Protein AF-0000000082809287 (afdb_homodimer)

Nearest PDB structures (foldseek):
  1ilk-assembly1_A  TM=4.152E-01  e=3.958E-03  Homo sapiens
  2ilk-assembly1_A-2  TM=4.060E-01  e=6.826E-03  Homo sapiens
  4x51-assembly1_B  TM=4.008E-01  e=1.260E-02  Mus musculus
  1ilk-assembly1_A  TM=4.152E-01  e=3.958E-03  Homo sapiens
  2ilk-assembly1_A-2  TM=4.056E-01  e=6.826E-03  Homo sapiens

pLDDT: mean 86.5, std 13.07, range [41.41, 97.88]

InterPro domains:
  IPR009079 Four-helical cytokine-like, core [G3DSA:1.20.1250.10] (3-50)
  IPR009079 Four-helical cytokine-like, core [G3DSA:1.20.1250.10] (51-99)
  IPR009079 Four-helical cytokine-like, core [SSF47266] (10-97)
  IPR020443 Interleukin-10/19/20/24/26 [PF00726] (57-97)
  IPR020443 Interleukin-10/19/20/24/26 [PTHR48482] (50-97)

Radius of gyration: 18.82 Å; Cα contacts (8 Å, |Δi|>4): 148; chains: 2; bounding box: 35×73×35 Å

Foldseek 3Di:
DVVVVVVVVVVVVVPDDPCDPVLVVCCVPPPVSVVVVVCCCVPPVVCPLDDHDPDDPDDDPVVVVLVVVLVVVDPVSVVVVVVCVVVVVVVVVVVVVVRD/DVVVVVVVVVVVVVPDDPCDPVLVVCCVPPPVSVVVVVCCCVPPVVCPLDDHDPDDPDDDPVVVVLVVVLVVVDPVSVVVVVVCVVVVVVVVVVVVVVRD

Secondary structure (DSSP, 8-state):
-HHHHHHHHHHHHHH--SS-HHHHHHHHH-HHHHHHHHHHIIIIIIHHHSS------SPPHHHHHHHHHHHHHTHHHHHHHHHTHHHHHHHHHHHHHHH-/-HHHHHHHHHHHHHH--SS-HHHHHHHHH-HHHHHHHHHHIIIIIGGGTSS------SPPHHHHHHHHHHHHHTHHHHHHHHHTHHHHHHHHHHHHHHH-

Solvent-accessible surface area (backbone atoms only — not comparable to full-atom values): 11510 Å² total; per-residue (Å²): 115,70,65,57,55,52,49,48,50,53,49,45,56,70,69,53,70,79,84,40,71,71,51,50,55,41,43,69,73,30,61,63,50,34,51,51,46,54,46,43,46,54,64,61,40,54,54,62,72,46,68,83,54,75,91,61,91,68,75,48,71,71,52,46,53,42,52,50,53,30,59,73,49,41,69,60,23,42,51,48,53,58,66,44,41,77,58,49,53,56,53,53,52,52,46,51,60,70,74,101,114,70,64,58,54,52,49,49,50,54,51,45,57,71,69,54,70,80,83,41,72,72,50,50,55,40,43,71,73,32,60,62,49,34,52,52,46,54,48,44,46,54,65,60,40,53,55,63,72,48,68,81,52,75,91,61,91,68,73,48,72,72,52,46,52,41,52,50,52,30,60,73,49,42,70,61,23,42,53,48,53,58,66,44,41,76,58,49,52,56,53,52,52,53,47,49,59,71,72,100

Sequence (200 aa):
MISTVLRDRKDLIKTTRLLKKSMKMLFMTNCSVRDQLLSFYVKNVFSRLELPCAPSTRLTSAVKKLRRMVFKLGDKGIYKAIHELDILLPWIQAYIQTIVMISTVLRDRKDLIKTTRLLKKSMKMLFMTNCSVRDQLLSFYVKNVFSRLELPCAPSTRLTSAVKKLRRMVFKLGDKGIYKAIHELDILLPWIQAYIQTIV

Organism: NCBI:txid321398

Structure (mmCIF, N/CA/C/O backbone):
data_AF-0000000082809287-model_v1
#
loop_
_entity.id
_entity.type
_entity.pdbx_description
1 polymer 'Interleukin family protein'
#
loop_
_atom_site.group_PDB
_atom_site.id
_atom_site.type_symbol
_atom_site.label_atom_id
_atom_site.label_alt_id
_atom_site.label_comp_id
_atom_site.label_asym_id
_atom_site.label_entity_id
_atom_site.label_seq_id
_atom_site.pdbx_PDB_ins_code
_atom_site.Cartn_x
_atom_site.Cartn_y
_atom_site.Cartn_z
_atom_site.occupancy
_atom_site.B_iso_or_equiv
_atom_site.auth_seq_id
_atom_site.auth_comp_id
_atom_site.auth_asym_id
_atom_site.auth_atom_id
_atom_site.pdbx_PDB_model_num
ATOM 1 N N . MET A 1 1 ? -5.793 -38.281 -15.25 1 41.41 1 MET A N 1
ATOM 2 C CA . MET A 1 1 ? -4.715 -37.375 -15.656 1 41.41 1 MET A CA 1
ATOM 3 C C . MET A 1 1 ? -5.02 -35.938 -15.234 1 41.41 1 MET A C 1
ATOM 5 O O . MET A 1 1 ? -4.105 -35.156 -14.992 1 41.41 1 MET A O 1
ATOM 9 N N . ILE A 1 2 ? -6.344 -35.562 -15.141 1 60.72 2 ILE A N 1
ATOM 10 C CA . ILE A 1 2 ? -6.816 -34.281 -14.711 1 60.72 2 ILE A CA 1
ATOM 11 C C . ILE A 1 2 ? -6.531 -34.094 -13.219 1 60.72 2 ILE A C 1
ATOM 13 O O . ILE A 1 2 ? -6.125 -33 -12.789 1 60.72 2 ILE A O 1
ATOM 17 N N . SER A 1 3 ? -6.574 -35.219 -12.531 1 57.31 3 SER A N 1
ATOM 18 C CA . SER A 1 3 ? -6.445 -35.094 -11.086 1 57.31 3 SER A CA 1
ATOM 19 C C . SER A 1 3 ? -5.008 -34.781 -10.68 1 57.31 3 SER A C 1
ATOM 21 O O . SER A 1 3 ? -4.777 -34.062 -9.703 1 57.31 3 SER A O 1
ATOM 23 N N . THR A 1 4 ? -4.043 -35.312 -11.383 1 55.97 4 THR A N 1
ATOM 24 C CA . THR A 1 4 ? -2.631 -35.156 -11.047 1 55.97 4 THR A CA 1
ATOM 25 C C . THR A 1 4 ? -2.156 -33.75 -11.398 1 55.97 4 THR A C 1
ATOM 27 O O . THR A 1 4 ? -1.355 -33.156 -10.672 1 55.97 4 THR A O 1
ATOM 30 N N . VAL A 1 5 ? -2.697 -33.219 -12.508 1 52.53 5 VAL A N 1
ATOM 31 C CA . VAL A 1 5 ? -2.332 -31.859 -12.914 1 52.53 5 VAL A CA 1
ATOM 32 C C . VAL A 1 5 ? -2.852 -30.844 -11.891 1 52.53 5 VAL A C 1
ATOM 34 O O . VAL A 1 5 ? -2.152 -29.891 -11.539 1 52.53 5 VAL A O 1
ATOM 37 N N . LEU A 1 6 ? -4.027 -31.078 -11.367 1 50.97 6 LEU A N 1
ATOM 38 C CA . LEU A 1 6 ? -4.598 -30.188 -10.367 1 50.97 6 LEU A CA 1
ATOM 39 C C . LEU A 1 6 ? -3.838 -30.281 -9.047 1 50.97 6 LEU A C 1
ATOM 41 O O . LEU A 1 6 ? -3.68 -29.297 -8.336 1 50.97 6 LEU A O 1
ATOM 45 N N . ARG A 1 7 ? -3.516 -31.5 -8.68 1 54.94 7 ARG A N 1
ATOM 46 C CA . ARG A 1 7 ? -2.74 -31.719 -7.461 1 54.94 7 ARG A CA 1
ATOM 47 C C . ARG A 1 7 ? -1.363 -31.062 -7.566 1 54.94 7 ARG A C 1
ATOM 49 O O . ARG A 1 7 ? -0.883 -30.453 -6.613 1 54.94 7 ARG A O 1
ATOM 56 N N . ASP A 1 8 ? -0.843 -31.172 -8.758 1 55.56 8 ASP A N 1
ATOM 57 C CA . ASP A 1 8 ? 0.481 -30.609 -9.008 1 55.56 8 ASP A CA 1
ATOM 58 C C . ASP A 1 8 ? 0.459 -29.094 -8.922 1 55.56 8 ASP A C 1
ATOM 60 O O . ASP A 1 8 ? 1.36 -28.484 -8.336 1 55.56 8 ASP A O 1
ATOM 64 N N . ARG A 1 9 ? -0.67 -28.547 -9.477 1 55.94 9 ARG A N 1
ATOM 65 C CA . ARG A 1 9 ? -0.783 -27.094 -9.398 1 55.94 9 ARG A CA 1
ATOM 66 C C . ARG A 1 9 ? -0.996 -26.625 -7.961 1 55.94 9 ARG A C 1
ATOM 68 O O . ARG A 1 9 ? -0.428 -25.625 -7.539 1 55.94 9 ARG A O 1
ATOM 75 N N . LYS A 1 10 ? -1.872 -27.453 -7.281 1 58.47 10 LYS A N 1
ATOM 76 C CA . LYS A 1 10 ? -2.123 -27.156 -5.875 1 58.47 10 LYS A CA 1
ATOM 77 C C . LYS A 1 10 ? -0.833 -27.219 -5.062 1 58.47 10 LYS A C 1
ATOM 79 O O . LYS A 1 10 ? -0.581 -26.344 -4.223 1 58.47 10 LYS A O 1
ATOM 84 N N . ASP A 1 11 ? -0.037 -28.281 -5.441 1 64.69 11 ASP A N 1
ATOM 85 C CA . ASP A 1 11 ? 1.218 -28.438 -4.715 1 64.69 11 ASP A CA 1
ATOM 86 C C . ASP A 1 11 ? 2.195 -27.312 -5.059 1 64.69 11 ASP A C 1
ATOM 88 O O . ASP A 1 11 ? 2.959 -26.875 -4.199 1 64.69 11 ASP A O 1
ATOM 92 N N . LEU A 1 12 ? 1.991 -26.859 -6.301 1 68.69 12 LEU A N 1
ATOM 93 C CA . LEU A 1 12 ? 2.916 -25.812 -6.738 1 68.69 12 LEU A CA 1
ATOM 94 C C . LEU A 1 12 ? 2.658 -24.5 -5.992 1 68.69 12 LEU A C 1
ATOM 96 O O . LEU A 1 12 ? 3.6 -23.828 -5.586 1 68.69 12 LEU A O 1
ATOM 100 N N . ILE A 1 13 ? 1.462 -24.297 -5.684 1 75.25 13 ILE A N 1
ATOM 101 C CA . ILE A 1 13 ? 1.11 -23.047 -5.035 1 75.25 13 ILE A CA 1
ATOM 102 C C . ILE A 1 13 ? 1.586 -23.062 -3.584 1 75.25 13 ILE A C 1
ATOM 104 O O . ILE A 1 13 ? 2.096 -22.062 -3.08 1 75.25 13 ILE A O 1
ATOM 108 N N . LYS A 1 14 ? 1.458 -24.25 -3.027 1 77.88 14 LYS A N 1
ATOM 109 C CA . LYS A 1 14 ? 1.854 -24.328 -1.624 1 77.88 14 LYS A CA 1
ATOM 110 C C . LYS A 1 14 ? 3.361 -24.156 -1.468 1 77.88 14 LYS A C 1
ATOM 112 O O . LYS A 1 14 ? 3.822 -23.547 -0.5 1 77.88 14 LYS A O 1
ATOM 117 N N . THR A 1 15 ? 4.066 -24.531 -2.449 1 80.94 15 THR A N 1
ATOM 118 C CA . THR A 1 15 ? 5.52 -24.516 -2.305 1 80.94 15 THR A CA 1
ATOM 119 C C . THR A 1 15 ? 6.109 -23.234 -2.881 1 80.94 15 THR A C 1
ATOM 121 O O . THR A 1 15 ? 7.273 -22.906 -2.637 1 80.94 15 THR A O 1
ATOM 124 N N . THR A 1 16 ? 5.316 -22.562 -3.551 1 85.19 16 THR A N 1
ATOM 125 C CA . THR A 1 16 ? 5.773 -21.312 -4.148 1 85.19 16 THR A CA 1
ATOM 126 C C . THR A 1 16 ? 5.836 -20.203 -3.1 1 85.19 16 THR A C 1
ATOM 128 O O . THR A 1 16 ? 4.906 -20.047 -2.307 1 85.19 16 THR A O 1
ATOM 131 N N . ARG A 1 17 ? 7.078 -19.594 -2.943 1 88 17 ARG A N 1
ATOM 132 C CA . ARG A 1 17 ? 7.223 -18.391 -2.131 1 88 17 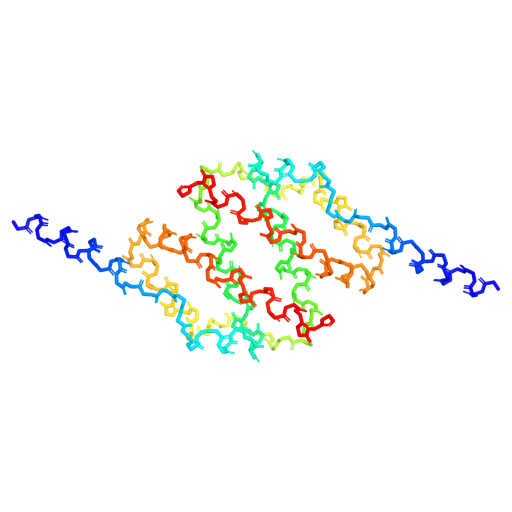ARG A CA 1
ATOM 133 C C . ARG A 1 17 ? 7.328 -17.141 -3.008 1 88 17 ARG A C 1
ATOM 135 O O . ARG A 1 17 ? 8.281 -17 -3.783 1 88 17 ARG A O 1
ATOM 142 N N . LEU A 1 18 ? 6.301 -16.297 -2.992 1 93.75 18 LEU A N 1
ATOM 143 C CA . LEU A 1 18 ? 6.297 -15.062 -3.783 1 93.75 18 LEU A CA 1
ATOM 144 C C . LEU A 1 18 ? 7.266 -14.039 -3.205 1 93.75 18 LEU A C 1
ATOM 146 O O . LEU A 1 18 ? 8.039 -13.422 -3.941 1 93.75 18 LEU A O 1
ATOM 150 N N . LEU A 1 19 ? 7.203 -13.914 -1.886 1 96.06 19 LEU A N 1
ATOM 151 C CA . LEU A 1 19 ? 8.062 -12.969 -1.188 1 96.06 19 LEU A CA 1
ATOM 152 C C . LEU A 1 19 ? 9.258 -13.68 -0.555 1 96.06 19 LEU A C 1
ATOM 154 O O . LEU A 1 19 ? 9.172 -14.133 0.589 1 96.06 19 LEU A O 1
ATOM 158 N N . LYS A 1 20 ? 10.352 -13.664 -1.332 1 92.06 20 LYS A N 1
ATOM 159 C CA . LYS A 1 20 ? 11.57 -14.359 -0.934 1 92.06 20 LYS A CA 1
ATOM 160 C C . LYS A 1 20 ? 12.461 -13.461 -0.073 1 92.06 20 LYS A C 1
ATOM 162 O O . LYS A 1 20 ? 12.32 -12.242 -0.093 1 92.06 20 LYS A O 1
ATOM 167 N N . LYS A 1 21 ? 13.398 -14.133 0.576 1 91.19 21 LYS A N 1
ATOM 168 C CA . LYS A 1 21 ? 14.328 -13.406 1.447 1 91.19 21 LYS A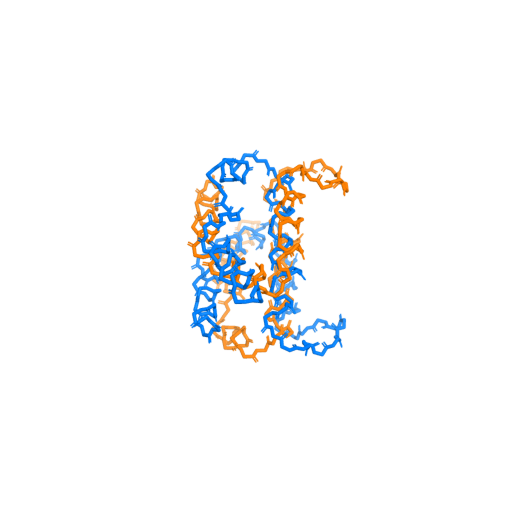 CA 1
ATOM 169 C C . LYS A 1 21 ? 15.133 -12.383 0.66 1 91.19 21 LYS A C 1
ATOM 171 O O . LYS A 1 21 ? 15.43 -11.297 1.166 1 91.19 21 LYS A O 1
ATOM 176 N N . SER A 1 22 ? 15.516 -12.766 -0.502 1 92.75 22 SER A N 1
ATOM 177 C CA . SER A 1 22 ? 16.25 -11.828 -1.342 1 92.75 22 SER A CA 1
ATOM 178 C C . SER A 1 22 ? 15.43 -10.578 -1.637 1 92.75 22 SER A C 1
ATOM 180 O O . SER A 1 22 ? 15.984 -9.492 -1.796 1 92.75 22 SER A O 1
ATOM 182 N N . MET A 1 23 ? 14.117 -10.734 -1.667 1 95.44 23 MET A N 1
ATOM 183 C CA . MET A 1 23 ? 13.234 -9.602 -1.941 1 95.44 23 MET A CA 1
ATOM 184 C C . MET A 1 23 ? 13.148 -8.672 -0.732 1 95.44 23 MET A C 1
ATOM 186 O O . MET A 1 23 ? 13.008 -7.457 -0.884 1 95.44 23 MET A O 1
ATOM 190 N N . LYS A 1 24 ? 13.328 -9.305 0.422 1 96 24 LYS A N 1
ATOM 191 C CA . LYS A 1 24 ? 13.328 -8.461 1.612 1 96 24 LYS A CA 1
ATOM 192 C C . LYS A 1 24 ? 14.469 -7.445 1.562 1 96 24 LYS A C 1
ATOM 194 O O . LYS A 1 24 ? 14.258 -6.254 1.79 1 96 24 LYS A O 1
ATOM 199 N N . MET A 1 25 ? 15.648 -7.969 1.271 1 96.12 25 MET A N 1
ATOM 200 C CA . MET A 1 25 ? 16.812 -7.09 1.2 1 96.12 25 MET A CA 1
ATOM 201 C C . MET A 1 25 ? 16.594 -5.98 0.177 1 96.12 25 MET A C 1
ATOM 203 O O . MET A 1 25 ? 16.906 -4.816 0.445 1 96.12 25 MET A O 1
ATOM 207 N N . LEU A 1 26 ? 16.109 -6.352 -0.97 1 96.12 26 LEU A N 1
ATOM 208 C CA . LEU A 1 26 ? 15.867 -5.363 -2.018 1 96.12 26 LEU A CA 1
ATOM 209 C C . LEU A 1 26 ? 14.797 -4.363 -1.585 1 96.12 26 LEU A C 1
ATOM 211 O O . LEU A 1 26 ? 14.898 -3.172 -1.882 1 96.12 26 LEU A O 1
ATOM 215 N N . PHE A 1 27 ? 13.773 -4.82 -0.863 1 96.19 27 PHE A N 1
ATOM 216 C CA . PHE A 1 27 ? 12.719 -3.951 -0.355 1 96.19 27 PHE A CA 1
ATOM 217 C C . PHE A 1 27 ? 13.297 -2.891 0.577 1 96.19 27 PHE A C 1
ATOM 219 O O . PHE A 1 27 ? 12.922 -1.72 0.501 1 96.19 27 PHE A O 1
ATOM 226 N N . MET A 1 28 ? 14.242 -3.268 1.376 1 94.81 28 MET A N 1
ATOM 227 C CA . MET A 1 28 ? 14.781 -2.385 2.402 1 94.81 28 MET A CA 1
ATOM 228 C C . MET A 1 28 ? 15.734 -1.359 1.792 1 94.81 28 MET A C 1
ATOM 230 O O . MET A 1 28 ? 15.859 -0.242 2.297 1 94.81 28 MET A O 1
ATOM 234 N N . THR A 1 29 ? 16.422 -1.81 0.63 1 92.81 29 THR A N 1
ATOM 235 C CA . THR A 1 29 ? 17.562 -1.001 0.228 1 92.81 29 THR A CA 1
ATOM 236 C C . THR A 1 29 ? 17.281 -0.289 -1.093 1 92.81 29 THR A C 1
ATOM 238 O O . THR A 1 29 ? 18.016 0.633 -1.472 1 92.81 29 THR A O 1
ATOM 241 N N . ASN A 1 30 ? 16.25 -0.707 -1.8 1 92.94 30 ASN A N 1
ATOM 242 C CA . ASN A 1 30 ? 16.016 -0.175 -3.139 1 92.94 30 ASN A CA 1
ATOM 243 C C . ASN A 1 30 ? 14.625 0.438 -3.26 1 92.94 30 ASN A C 1
ATOM 245 O O . ASN A 1 30 ? 13.617 -0.279 -3.244 1 92.94 30 ASN A O 1
ATOM 249 N N . CYS A 1 31 ? 14.625 1.765 -3.467 1 91.94 31 CYS A N 1
ATOM 250 C CA . CYS A 1 31 ? 13.352 2.475 -3.455 1 91.94 31 CYS A CA 1
ATOM 251 C C . CYS A 1 31 ? 12.484 2.064 -4.645 1 91.94 31 CYS A C 1
ATOM 253 O O . CYS A 1 31 ? 11.258 2.002 -4.535 1 91.94 31 CYS A O 1
ATOM 255 N N . SER A 1 32 ? 13.109 1.727 -5.809 1 92.5 32 SER A N 1
ATOM 256 C CA . SER A 1 32 ? 12.344 1.301 -6.973 1 92.5 32 SER A CA 1
ATOM 257 C C . SER A 1 32 ? 11.617 -0.014 -6.703 1 92.5 32 SER A C 1
ATOM 259 O O . SER A 1 32 ? 10.438 -0.154 -7.023 1 92.5 32 SER A O 1
ATOM 261 N N . VAL A 1 33 ? 12.312 -0.91 -6.102 1 93.94 33 VAL A N 1
ATOM 262 C CA . VAL A 1 33 ? 11.727 -2.201 -5.77 1 93.94 33 VAL A CA 1
ATOM 263 C C . VAL A 1 33 ? 10.617 -2.016 -4.734 1 93.94 33 VAL A C 1
ATOM 265 O O . VAL A 1 33 ? 9.531 -2.59 -4.863 1 93.94 33 VAL A O 1
ATOM 268 N N . ARG A 1 34 ? 10.867 -1.234 -3.74 1 94.88 34 ARG A N 1
ATOM 269 C CA . ARG A 1 34 ? 9.891 -0.988 -2.684 1 94.88 34 ARG A CA 1
ATOM 270 C C . ARG A 1 34 ? 8.609 -0.381 -3.248 1 94.88 34 ARG A C 1
ATOM 272 O O . ARG A 1 34 ? 7.512 -0.887 -2.998 1 94.88 34 ARG A O 1
ATOM 279 N N . ASP A 1 35 ? 8.781 0.675 -4.121 1 93.62 35 ASP A N 1
ATOM 280 C CA . ASP A 1 35 ? 7.621 1.345 -4.711 1 93.62 35 ASP A CA 1
ATOM 281 C C . ASP A 1 35 ? 6.828 0.39 -5.602 1 93.62 35 ASP A C 1
ATOM 283 O O . ASP A 1 35 ? 5.598 0.357 -5.543 1 93.62 35 ASP A O 1
ATOM 287 N N . GLN A 1 36 ? 7.566 -0.31 -6.398 1 95.44 36 GLN A N 1
ATOM 288 C CA . GLN A 1 36 ? 6.895 -1.189 -7.352 1 95.44 36 GLN A CA 1
ATOM 289 C C . GLN A 1 36 ? 6.199 -2.344 -6.637 1 95.44 36 GLN A C 1
ATOM 291 O O . GLN A 1 36 ? 5.102 -2.75 -7.02 1 95.44 36 GLN A O 1
ATOM 296 N N . LEU A 1 37 ? 6.855 -2.92 -5.605 1 96.81 37 LEU A N 1
ATOM 297 C CA . LEU A 1 37 ? 6.25 -4.012 -4.852 1 96.81 37 LEU A CA 1
ATOM 298 C C . LEU A 1 37 ? 4.977 -3.553 -4.152 1 96.81 37 LEU A C 1
ATOM 300 O O . LEU A 1 37 ? 3.939 -4.215 -4.242 1 96.81 37 LEU A O 1
ATOM 304 N N . LEU A 1 38 ? 5.043 -2.426 -3.484 1 96.75 38 LEU A N 1
ATOM 305 C CA . LEU A 1 38 ? 3.871 -1.902 -2.795 1 96.75 38 LEU A CA 1
ATOM 306 C C . LEU A 1 38 ? 2.77 -1.547 -3.787 1 96.75 38 LEU A C 1
ATOM 308 O O . LEU A 1 38 ? 1.591 -1.808 -3.535 1 96.75 38 LEU A O 1
ATOM 312 N N . SER A 1 39 ? 3.131 -0.951 -4.91 1 95.31 39 SER A N 1
ATOM 313 C CA . SER A 1 39 ? 2.152 -0.644 -5.945 1 95.31 39 SER A CA 1
ATOM 314 C C . SER A 1 39 ? 1.488 -1.911 -6.473 1 95.31 39 SER A C 1
ATOM 316 O O . SER A 1 39 ? 0.276 -1.938 -6.691 1 95.31 39 SER A O 1
ATOM 318 N N . PHE A 1 40 ? 2.246 -2.938 -6.699 1 96.19 40 PHE A N 1
ATOM 319 C CA . PHE A 1 40 ? 1.689 -4.203 -7.172 1 96.19 40 PHE A CA 1
ATOM 320 C C . PHE A 1 40 ? 0.646 -4.73 -6.195 1 96.19 40 PHE A C 1
ATOM 322 O O . PHE A 1 40 ? -0.441 -5.145 -6.602 1 96.19 40 PHE A O 1
ATOM 329 N N . TYR A 1 41 ? 0.941 -4.727 -4.879 1 96.25 41 TYR A N 1
ATOM 330 C CA . TYR A 1 41 ? 0.017 -5.285 -3.898 1 96.25 41 TYR A CA 1
ATOM 331 C C . TYR A 1 41 ? -1.26 -4.457 -3.818 1 96.25 41 TYR A C 1
ATOM 333 O O . TYR A 1 41 ? -2.355 -5.008 -3.684 1 96.25 41 TYR A O 1
ATOM 341 N N . VAL A 1 42 ? -1.146 -3.166 -3.967 1 95.31 42 VAL A N 1
ATOM 342 C CA . VAL A 1 42 ? -2.32 -2.307 -3.85 1 95.31 42 VAL A CA 1
ATOM 343 C C . VAL A 1 42 ? -3.152 -2.391 -5.129 1 95.31 42 VAL A C 1
ATOM 345 O O . VAL A 1 42 ? -4.363 -2.619 -5.074 1 95.31 42 VAL A O 1
ATOM 348 N N . LYS A 1 43 ? -2.518 -2.451 -6.305 1 92.56 43 LYS A N 1
ATOM 349 C CA . LYS A 1 43 ? -3.246 -2.305 -7.562 1 92.56 43 LYS A CA 1
ATOM 350 C C . LYS A 1 43 ? -3.664 -3.662 -8.117 1 92.56 43 LYS A C 1
ATOM 352 O O . LYS A 1 43 ? -4.691 -3.775 -8.789 1 92.56 43 LYS A O 1
ATOM 357 N N . ASN A 1 44 ? -2.863 -4.621 -7.773 1 91.75 44 ASN A N 1
ATOM 358 C CA . ASN A 1 44 ? -3.117 -5.887 -8.453 1 91.75 44 ASN A CA 1
ATOM 359 C C . ASN A 1 44 ? -3.617 -6.953 -7.48 1 91.75 44 ASN A C 1
ATOM 361 O O . ASN A 1 44 ? -4.352 -7.863 -7.875 1 91.75 44 ASN A O 1
ATOM 365 N N . VAL A 1 45 ? -3.275 -6.836 -6.25 1 92.38 45 VAL A N 1
ATOM 366 C CA . VAL A 1 45 ? -3.68 -7.848 -5.281 1 92.38 45 VAL A CA 1
ATOM 367 C C . VAL A 1 45 ? -4.938 -7.383 -4.547 1 92.38 45 VAL A C 1
ATOM 369 O O . VAL A 1 45 ? -5.973 -8.055 -4.594 1 92.38 45 VAL A O 1
ATOM 372 N N . PHE A 1 46 ? -4.969 -6.168 -3.99 1 90.19 46 PHE A N 1
ATOM 373 C CA . PHE A 1 46 ? -6.105 -5.676 -3.221 1 90.19 46 PHE A CA 1
ATOM 374 C C . PHE A 1 46 ? -7.297 -5.398 -4.129 1 90.19 46 PHE A C 1
ATOM 376 O O . PHE A 1 46 ? -8.445 -5.523 -3.711 1 90.19 46 PHE A O 1
ATOM 383 N N . SER A 1 47 ? -6.945 -5.02 -5.363 1 83.88 47 SER A N 1
ATOM 384 C CA . SER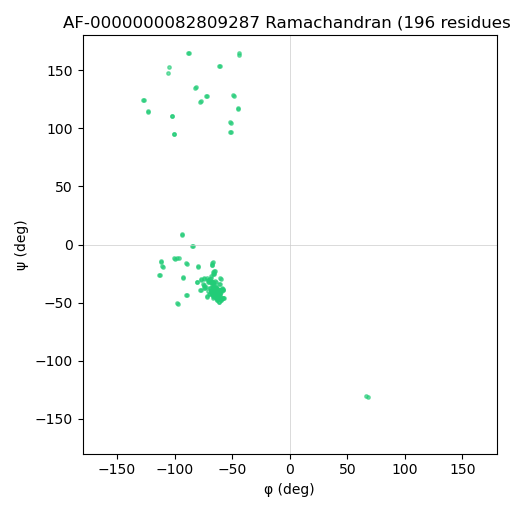 A 1 47 ? -8.023 -4.707 -6.289 1 83.88 47 SER A CA 1
ATOM 385 C C . SER A 1 47 ? -8.828 -5.953 -6.641 1 83.88 47 SER A C 1
ATOM 387 O O . SER A 1 47 ? -9.969 -5.852 -7.113 1 83.88 47 SER A O 1
ATOM 389 N N . ARG A 1 48 ? -8.242 -7.082 -6.387 1 83.19 48 ARG A N 1
ATOM 390 C CA . ARG A 1 48 ? -8.891 -8.336 -6.762 1 83.19 48 ARG A CA 1
ATOM 391 C C . ARG A 1 48 ? -9.586 -8.977 -5.562 1 83.19 48 ARG A C 1
ATOM 393 O O . ARG A 1 48 ? -10.266 -9.992 -5.703 1 83.19 48 ARG A O 1
ATOM 400 N N . LEU A 1 49 ? -9.344 -8.531 -4.363 1 79.62 49 LEU A N 1
ATOM 401 C CA . LEU A 1 49 ? -9.914 -9.109 -3.148 1 79.62 49 LEU A CA 1
ATOM 402 C C . LEU A 1 49 ? -11.422 -8.898 -3.098 1 79.62 49 LEU A C 1
ATOM 404 O O . LEU A 1 49 ? -12.156 -9.75 -2.588 1 79.62 49 LEU A O 1
ATOM 408 N N . GLU A 1 50 ? -11.742 -7.738 -3.426 1 73.31 50 GLU A N 1
ATOM 409 C CA . GLU A 1 50 ? -13.172 -7.469 -3.361 1 73.31 50 GLU A CA 1
ATOM 410 C C . GLU A 1 50 ? -13.789 -7.414 -4.754 1 73.31 50 GLU A C 1
ATOM 412 O O . GLU A 1 50 ? -13.078 -7.266 -5.75 1 73.31 50 GLU A O 1
ATOM 417 N N . LEU A 1 51 ? -15.039 -7.844 -4.844 1 65.75 51 LEU A N 1
ATOM 418 C CA . LEU A 1 51 ? -15.789 -7.652 -6.078 1 65.75 51 LEU A CA 1
ATOM 419 C C . LEU A 1 51 ? -15.578 -6.246 -6.633 1 65.75 51 LEU A C 1
ATOM 421 O O . LEU A 1 51 ? -15.117 -5.355 -5.918 1 65.75 51 LEU A O 1
ATOM 425 N N . PRO A 1 52 ? -15.953 -6.133 -7.828 1 67 52 PRO A N 1
ATOM 426 C CA . PRO A 1 52 ? -15.555 -4.828 -8.359 1 67 52 PRO A CA 1
ATOM 427 C C . PRO A 1 52 ? -15.969 -3.668 -7.457 1 67 52 PRO A C 1
ATOM 429 O O . PRO A 1 52 ? -17.109 -3.615 -6.996 1 67 52 PRO A O 1
ATOM 432 N N . CYS A 1 53 ? -14.891 -3.172 -6.762 1 78.94 53 CYS A N 1
ATOM 433 C CA . CYS A 1 53 ? -15.234 -1.865 -6.215 1 78.94 53 CYS A CA 1
ATOM 434 C C . CYS A 1 53 ? -15.852 -0.97 -7.285 1 78.94 53 CYS A C 1
ATOM 436 O O . CYS A 1 53 ? -15.523 -1.093 -8.469 1 78.94 53 CYS A O 1
ATOM 438 N N . ALA A 1 54 ? -17 -0.326 -7.145 1 75.56 54 ALA A N 1
ATOM 439 C CA . ALA A 1 54 ? -17.578 0.563 -8.148 1 75.56 54 ALA A CA 1
ATOM 440 C C . ALA A 1 54 ? -16.531 1.503 -8.727 1 75.56 54 ALA A C 1
ATOM 442 O O . ALA A 1 54 ? -15.727 2.07 -7.98 1 75.56 54 ALA A O 1
ATOM 443 N N . PRO A 1 55 ? -16.344 1.315 -10.008 1 73.75 55 PRO A N 1
ATOM 444 C CA . PRO A 1 55 ? -15.383 2.227 -10.625 1 73.75 55 PRO A CA 1
ATOM 445 C C . PRO A 1 55 ? -15.672 3.693 -10.32 1 73.75 55 PRO A C 1
ATOM 447 O O . PRO A 1 55 ? -16.828 4.121 -10.383 1 73.75 55 PRO A O 1
ATOM 450 N N . SER A 1 56 ? -15.109 4.293 -9.43 1 76.38 56 SER A N 1
ATOM 451 C CA . SER A 1 56 ? -15.25 5.723 -9.164 1 76.38 56 SER A CA 1
ATOM 452 C C . SER A 1 56 ? -13.883 6.402 -9.094 1 76.38 56 SER A C 1
ATOM 454 O O . SER A 1 56 ? -12.938 5.852 -8.516 1 76.38 56 SER A O 1
ATOM 456 N N . THR A 1 57 ? -13.773 7.422 -9.938 1 81.31 57 THR A N 1
ATOM 457 C CA . THR A 1 57 ? -12.547 8.211 -9.867 1 81.31 57 THR A CA 1
ATOM 458 C C . THR A 1 57 ? -12.656 9.289 -8.797 1 81.31 57 THR A C 1
ATOM 460 O O . THR A 1 57 ? -11.688 10.008 -8.523 1 81.31 57 THR A O 1
ATOM 463 N N . ARG A 1 58 ? -13.797 9.305 -8.188 1 89.25 58 ARG A N 1
ATOM 464 C CA . ARG A 1 58 ? -13.984 10.328 -7.168 1 89.25 58 ARG A CA 1
ATOM 465 C C . ARG A 1 58 ? -13.359 9.898 -5.844 1 89.25 58 ARG A C 1
ATOM 467 O O . ARG A 1 58 ? -13.484 8.742 -5.438 1 89.25 58 ARG A O 1
ATOM 474 N N . LEU A 1 59 ? -12.672 10.852 -5.305 1 92.06 59 LEU A N 1
ATOM 475 C CA . LEU A 1 59 ? -12.117 10.617 -3.979 1 92.06 59 LEU A CA 1
ATOM 476 C C . LEU A 1 59 ? -13.211 10.625 -2.916 1 92.06 59 LEU A C 1
ATOM 478 O O . LEU A 1 59 ? -14.055 11.523 -2.904 1 92.06 59 LEU A O 1
ATOM 482 N N . THR A 1 60 ? -13.242 9.641 -2.174 1 94.62 60 THR A N 1
ATOM 483 C CA . THR A 1 60 ? -14.172 9.625 -1.05 1 94.62 60 THR A CA 1
ATOM 484 C C . THR A 1 60 ? -13.883 10.773 -0.087 1 94.62 60 THR A C 1
ATOM 486 O O . THR A 1 60 ? -12.742 11.242 0.001 1 94.62 60 THR A O 1
ATOM 489 N N . SER A 1 61 ? -14.922 11.219 0.663 1 94.06 61 SER A N 1
ATOM 490 C CA . SER A 1 61 ? -14.766 12.328 1.594 1 94.06 61 SER A CA 1
ATOM 491 C C . SER A 1 61 ? -13.734 12.008 2.67 1 94.06 61 SER A C 1
ATOM 493 O O . SER A 1 61 ? -12.977 12.883 3.092 1 94.06 61 SER A O 1
ATOM 495 N N . ALA A 1 62 ? -13.648 10.75 3.08 1 94.44 62 ALA A N 1
ATOM 496 C CA . ALA A 1 62 ? -12.711 10.336 4.125 1 94.44 62 ALA A CA 1
ATOM 497 C C . ALA A 1 62 ? -11.266 10.539 3.678 1 94.44 62 ALA A C 1
ATOM 499 O O . ALA A 1 62 ? -10.453 11.109 4.41 1 94.44 62 ALA A O 1
ATOM 500 N N . VAL A 1 63 ? -10.984 10.148 2.461 1 96.31 63 VAL A N 1
ATOM 501 C CA . VAL A 1 63 ? -9.609 10.219 1.969 1 96.31 63 VAL A CA 1
ATOM 502 C C . VAL A 1 63 ? -9.297 11.648 1.518 1 96.31 63 VAL A C 1
ATOM 504 O O . VAL A 1 63 ? -8.172 12.125 1.685 1 96.31 63 VAL A O 1
ATOM 507 N N . LYS A 1 64 ? -10.297 12.289 1.041 1 95.38 64 LYS A N 1
ATOM 508 C CA . LYS A 1 64 ? -10.102 13.688 0.653 1 95.38 64 LYS A CA 1
ATOM 509 C C . LYS A 1 64 ? -9.68 14.539 1.849 1 95.38 64 LYS A C 1
ATOM 511 O O . LYS A 1 64 ? -8.758 15.352 1.745 1 95.38 64 LYS A O 1
ATOM 516 N N . LYS A 1 65 ? -10.367 14.367 2.943 1 94.38 65 LYS A N 1
ATOM 517 C CA . LYS A 1 65 ? -10.055 15.117 4.156 1 94.38 65 LYS A CA 1
ATOM 518 C C . LYS A 1 65 ? -8.633 14.812 4.633 1 94.38 65 LYS A C 1
ATOM 520 O O . LYS A 1 65 ? -7.898 15.727 5.02 1 94.38 65 LYS A O 1
ATOM 525 N N . LEU A 1 66 ? -8.266 13.555 4.582 1 95.31 66 LEU A N 1
ATOM 526 C CA . LEU A 1 66 ? -6.926 13.148 4.98 1 95.31 66 LEU A CA 1
ATOM 527 C C . LEU A 1 66 ? -5.875 13.797 4.086 1 95.31 66 LEU A C 1
ATOM 529 O O . LEU A 1 66 ? -4.895 14.359 4.574 1 95.31 66 LEU A O 1
ATOM 533 N N . ARG A 1 67 ? -6.148 13.711 2.789 1 94.75 67 ARG A N 1
ATOM 534 C CA . ARG A 1 67 ? -5.211 14.266 1.818 1 94.75 67 ARG A CA 1
ATOM 535 C C . ARG A 1 67 ? -5.047 15.773 2.016 1 94.75 67 ARG A C 1
ATOM 537 O O . ARG A 1 67 ? -3.93 16.281 1.994 1 94.75 67 ARG A O 1
ATOM 544 N N . ARG A 1 68 ? -6.141 16.438 2.275 1 93.88 68 ARG A N 1
ATOM 545 C CA . ARG A 1 68 ? -6.105 17.875 2.492 1 93.88 68 ARG A CA 1
ATOM 546 C C . ARG A 1 68 ? -5.312 18.234 3.748 1 93.88 68 ARG A C 1
ATOM 548 O O . ARG A 1 68 ? -4.523 19.172 3.75 1 93.88 68 ARG A O 1
ATOM 555 N N . MET A 1 69 ? -5.531 17.484 4.746 1 92.56 69 MET A N 1
ATOM 556 C CA . MET A 1 69 ? -4.828 17.719 6.004 1 92.56 69 MET A CA 1
ATOM 557 C C . MET A 1 69 ? -3.324 17.516 5.836 1 92.56 69 MET A C 1
ATOM 559 O O . MET A 1 69 ? -2.529 18.344 6.289 1 92.56 69 MET A O 1
ATOM 563 N N . VAL A 1 70 ? -2.906 16.438 5.168 1 93.94 70 VAL A N 1
ATOM 564 C CA . VAL A 1 70 ? -1.491 16.156 4.953 1 93.94 70 VAL A CA 1
ATOM 565 C C . VAL A 1 70 ? -0.87 17.25 4.09 1 93.94 70 VAL A C 1
ATOM 567 O O . VAL A 1 70 ? 0.233 17.719 4.375 1 93.94 70 VAL A O 1
ATOM 570 N N . PHE A 1 71 ? -1.626 17.672 3.055 1 91.06 71 PHE A N 1
ATOM 571 C CA . PHE A 1 71 ? -1.125 18.688 2.137 1 91.06 71 PHE A CA 1
ATOM 572 C C . PHE A 1 71 ? -0.956 20.016 2.85 1 91.06 71 PHE A C 1
ATOM 574 O O . P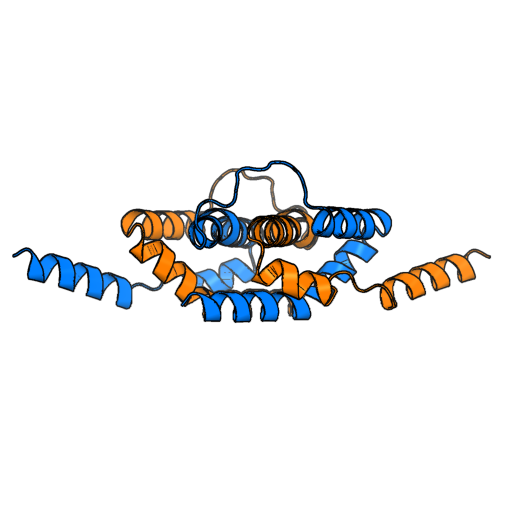HE A 1 71 ? 0.037 20.719 2.639 1 91.06 71 PHE A O 1
ATOM 581 N N . LYS A 1 72 ? -1.936 20.312 3.742 1 91.12 72 LYS A N 1
ATOM 582 C CA . LYS A 1 72 ? -1.882 21.562 4.492 1 91.12 72 LYS A CA 1
ATOM 583 C C . LYS A 1 72 ? -0.662 21.594 5.406 1 91.12 72 LYS A C 1
ATOM 585 O O . LYS A 1 72 ? -0.054 22.656 5.594 1 91.12 72 LYS A O 1
ATOM 590 N N . LEU A 1 73 ? -0.214 20.531 5.914 1 91.31 73 LEU A N 1
ATOM 591 C CA . LEU A 1 73 ? 0.886 20.453 6.867 1 91.31 73 LEU A CA 1
ATOM 592 C C . LEU A 1 73 ? 2.223 20.312 6.145 1 91.31 73 LEU A C 1
ATOM 594 O O . LEU A 1 73 ? 3.281 20.516 6.742 1 91.31 73 LEU A O 1
ATOM 598 N N . GLY A 1 74 ? 2.152 19.922 4.801 1 88 74 GLY A N 1
ATOM 599 C CA . GLY A 1 74 ? 3.381 19.766 4.039 1 88 74 GLY A CA 1
ATOM 600 C C . GLY A 1 74 ? 4.219 18.594 4.508 1 88 74 GLY A C 1
ATOM 601 O O . GLY A 1 74 ? 3.701 17.484 4.691 1 88 74 GLY A O 1
ATOM 602 N N . ASP A 1 75 ? 5.543 18.844 4.734 1 86.56 75 ASP A N 1
ATOM 603 C CA . ASP A 1 75 ? 6.453 17.766 5.109 1 86.56 75 ASP A CA 1
ATOM 604 C C . ASP A 1 75 ? 6.113 17.203 6.492 1 86.56 75 ASP A C 1
ATOM 606 O O . ASP A 1 75 ? 6.262 16.016 6.742 1 86.56 75 ASP A O 1
ATOM 610 N N . LYS A 1 76 ? 5.668 18.078 7.301 1 89.62 76 LYS A N 1
ATOM 611 C CA . LYS A 1 76 ? 5.289 17.625 8.633 1 89.62 76 LYS A CA 1
ATOM 612 C C . LYS A 1 76 ? 4.078 16.703 8.578 1 89.62 76 LYS A C 1
ATOM 614 O O . LYS A 1 76 ? 3.951 15.781 9.383 1 89.62 76 LYS A O 1
ATOM 619 N N . GLY A 1 77 ? 3.168 16.938 7.617 1 91.44 77 GLY A N 1
ATOM 620 C CA . GLY A 1 77 ? 2.031 16.062 7.406 1 91.44 77 GLY A CA 1
ATOM 621 C C . GLY A 1 77 ? 2.426 14.688 6.902 1 91.44 77 GLY A C 1
ATOM 622 O O . GLY A 1 77 ? 1.867 13.672 7.336 1 91.44 77 GLY A O 1
ATOM 623 N N . ILE A 1 78 ? 3.422 14.688 6.023 1 90.88 78 ILE A N 1
ATOM 624 C CA . ILE A 1 78 ? 3.912 13.43 5.484 1 90.88 78 ILE A CA 1
ATOM 625 C C . ILE A 1 78 ? 4.582 12.617 6.594 1 90.88 78 ILE A C 1
ATOM 627 O O . ILE A 1 78 ? 4.367 11.414 6.707 1 90.88 78 ILE A O 1
ATOM 631 N N . TYR A 1 79 ? 5.375 13.312 7.43 1 89.5 79 TYR A N 1
ATOM 632 C CA . TYR A 1 79 ? 6.02 12.633 8.547 1 89.5 79 TYR A CA 1
ATOM 633 C C . TYR A 1 79 ? 4.98 12.062 9.508 1 89.5 79 TYR A C 1
ATOM 635 O O . TYR A 1 79 ? 5.137 10.953 10.016 1 89.5 79 TYR A O 1
ATOM 643 N N . LYS A 1 80 ? 3.932 12.867 9.695 1 92.31 80 LYS A N 1
ATOM 644 C CA . LYS A 1 80 ? 2.854 12.367 10.539 1 92.31 80 LYS A CA 1
ATOM 645 C C . LYS A 1 80 ? 2.195 11.133 9.93 1 92.31 80 LYS A C 1
ATOM 647 O O . LYS A 1 80 ? 1.89 10.172 10.641 1 92.31 80 LYS A O 1
ATOM 652 N N . ALA A 1 81 ? 1.936 11.172 8.656 1 94.69 81 ALA A N 1
ATOM 653 C CA . ALA A 1 81 ? 1.356 10.016 7.977 1 94.69 81 ALA A CA 1
ATOM 654 C C . ALA A 1 81 ? 2.244 8.789 8.133 1 94.69 81 ALA A C 1
ATOM 656 O O . ALA A 1 81 ? 1.746 7.68 8.352 1 94.69 81 ALA A O 1
ATOM 657 N N . ILE A 1 82 ? 3.559 8.961 8.07 1 93.25 82 ILE A N 1
ATOM 658 C CA . ILE A 1 82 ? 4.508 7.867 8.234 1 93.25 82 ILE A CA 1
ATOM 659 C C . ILE A 1 82 ? 4.426 7.324 9.656 1 93.25 82 ILE A C 1
ATOM 661 O O . ILE A 1 82 ? 4.355 6.109 9.867 1 93.25 82 ILE A O 1
ATOM 665 N N . HIS A 1 83 ? 4.324 8.195 10.633 1 91.06 83 HIS A N 1
ATOM 666 C CA . HIS A 1 83 ? 4.266 7.789 12.039 1 91.06 83 HIS A CA 1
ATOM 667 C C . HIS A 1 83 ? 2.98 7.023 12.336 1 91.06 83 HIS A C 1
ATOM 669 O O . HIS A 1 83 ? 2.969 6.121 13.18 1 91.06 83 HIS A O 1
ATOM 675 N N . GLU A 1 84 ? 1.974 7.316 11.5 1 93.81 84 GLU A N 1
ATOM 676 C CA . GLU A 1 84 ? 0.706 6.648 11.773 1 93.81 84 GLU A CA 1
ATOM 677 C C . GLU A 1 84 ? 0.58 5.355 10.969 1 93.81 84 GLU A C 1
ATOM 679 O O . GLU A 1 84 ? -0.44 4.668 11.047 1 93.81 84 GLU A O 1
ATOM 684 N N . LEU A 1 85 ? 1.605 4.953 10.328 1 94.44 85 LEU A N 1
ATOM 685 C CA . LEU A 1 85 ? 1.575 3.654 9.664 1 94.44 85 LEU A CA 1
ATOM 686 C C . LEU A 1 85 ? 1.482 2.523 10.688 1 94.44 85 LEU A C 1
ATOM 688 O O . LEU A 1 85 ? 0.951 1.452 10.383 1 94.44 85 LEU A O 1
ATOM 692 N N . ASP A 1 86 ? 1.936 2.766 11.938 1 92.56 86 ASP A N 1
ATOM 693 C CA . ASP A 1 86 ? 1.793 1.749 12.977 1 92.56 86 ASP A CA 1
ATOM 694 C C . ASP A 1 86 ? 0.324 1.526 13.328 1 92.56 86 ASP A C 1
ATOM 696 O O . ASP A 1 86 ? -0.023 0.529 13.961 1 92.56 86 ASP A O 1
ATOM 700 N N . ILE A 1 87 ? -0.55 2.457 12.906 1 95.94 87 ILE A N 1
ATOM 701 C CA . ILE A 1 87 ? -1.993 2.312 13.062 1 95.94 87 ILE A CA 1
ATOM 702 C C . ILE A 1 87 ? -2.576 1.618 11.836 1 95.94 87 ILE A C 1
ATOM 704 O O . ILE A 1 87 ? -3.412 0.72 11.961 1 95.94 87 ILE A O 1
ATOM 708 N N . LEU A 1 88 ? -2.182 1.965 10.641 1 97.88 88 LEU A N 1
ATOM 709 C CA . LEU A 1 88 ? -2.734 1.457 9.391 1 97.88 88 LEU A CA 1
ATOM 710 C C . LEU A 1 88 ? -2.375 -0.013 9.195 1 97.88 88 LEU A C 1
ATOM 712 O O . LEU A 1 88 ? -3.201 -0.8 8.727 1 97.88 88 LEU A O 1
ATOM 716 N N . LEU A 1 89 ? -1.159 -0.418 9.586 1 97.81 89 LEU A N 1
ATOM 717 C CA . LEU A 1 89 ? -0.691 -1.773 9.312 1 97.81 89 LEU A CA 1
ATOM 718 C C . LEU A 1 89 ? -1.543 -2.801 10.055 1 97.81 89 LEU A C 1
ATOM 720 O O . LEU A 1 89 ? -1.939 -3.816 9.477 1 97.81 89 LEU A O 1
ATOM 724 N N . PRO A 1 90 ? -1.981 -2.514 11.289 1 96.75 90 PRO A N 1
ATOM 725 C CA . PRO A 1 90 ? -2.902 -3.449 11.945 1 96.75 90 PRO A CA 1
ATOM 726 C C . PRO A 1 90 ? -4.281 -3.477 11.281 1 96.75 90 PRO A C 1
ATOM 728 O O . PRO A 1 90 ? -4.949 -4.512 11.289 1 96.75 90 PRO A O 1
ATOM 731 N N . TRP A 1 91 ? -4.727 -2.295 10.719 1 97.69 91 TRP A N 1
ATOM 732 C CA . TRP A 1 91 ? -5.98 -2.301 9.969 1 97.69 91 TRP A CA 1
ATOM 733 C C . TRP A 1 91 ? -5.895 -3.234 8.766 1 97.69 91 TRP A C 1
ATOM 735 O O . TRP A 1 91 ? -6.816 -4.012 8.508 1 97.69 91 TRP A O 1
ATOM 745 N N . ILE A 1 92 ? -4.773 -3.195 8.07 1 97.12 92 ILE A N 1
ATOM 746 C CA . ILE A 1 92 ? -4.562 -4.039 6.902 1 97.12 92 ILE A CA 1
ATOM 747 C C . ILE A 1 92 ? -4.547 -5.508 7.32 1 97.12 92 ILE A C 1
ATOM 749 O O . ILE A 1 92 ? -5.219 -6.34 6.711 1 97.12 92 ILE A O 1
ATOM 753 N N . GLN A 1 93 ? -3.826 -5.785 8.422 1 96 93 GLN A N 1
ATOM 754 C CA . GLN A 1 93 ? -3.748 -7.148 8.93 1 96 93 GLN A CA 1
ATOM 755 C C . GLN A 1 93 ? -5.129 -7.68 9.297 1 96 93 GLN A C 1
ATOM 757 O O . GLN A 1 93 ? -5.48 -8.812 8.953 1 96 93 GLN A O 1
ATOM 762 N N . ALA A 1 94 ? -5.895 -6.879 9.961 1 95.62 94 ALA A N 1
ATOM 763 C CA . ALA A 1 94 ? -7.234 -7.301 10.359 1 95.62 94 ALA A CA 1
ATOM 764 C C . ALA A 1 94 ? -8.117 -7.547 9.141 1 95.62 94 ALA A C 1
ATOM 766 O O . ALA A 1 94 ? -8.859 -8.531 9.094 1 95.62 94 ALA A O 1
ATOM 767 N N . TYR A 1 95 ? -8.039 -6.691 8.219 1 95.06 95 TYR A N 1
ATOM 768 C CA . TYR A 1 95 ? -8.844 -6.844 7.016 1 95.06 95 TYR A CA 1
ATOM 769 C C . TYR A 1 95 ? -8.508 -8.141 6.293 1 95.06 95 TYR A C 1
ATOM 771 O O . TYR A 1 95 ? -9.398 -8.883 5.887 1 95.06 95 TYR A O 1
ATOM 779 N N . ILE A 1 96 ? -7.211 -8.391 6.137 1 93 96 ILE A N 1
ATOM 780 C CA . ILE A 1 96 ? -6.75 -9.594 5.453 1 93 96 ILE A CA 1
ATOM 781 C C . ILE A 1 96 ? -7.281 -10.828 6.172 1 93 96 ILE A C 1
ATOM 783 O O . ILE A 1 96 ? -7.676 -11.805 5.531 1 93 96 ILE A O 1
ATOM 787 N N . GLN A 1 97 ? -7.301 -10.758 7.488 1 91.94 97 GLN A N 1
ATOM 788 C CA . GLN A 1 97 ? -7.777 -11.891 8.273 1 91.94 97 GLN A CA 1
ATOM 789 C C . GLN A 1 97 ? -9.258 -12.156 8.023 1 91.94 97 GLN A C 1
ATOM 791 O O . GLN A 1 97 ? -9.75 -13.25 8.281 1 91.94 97 GLN A O 1
ATOM 796 N N . THR A 1 98 ? -10 -11.125 7.551 1 89.81 98 THR A N 1
ATOM 797 C CA . THR A 1 98 ? -11.422 -11.312 7.289 1 89.81 98 THR A CA 1
ATOM 798 C C . THR A 1 98 ? -11.641 -12.008 5.953 1 89.81 98 THR A C 1
ATOM 800 O O . THR A 1 98 ? -12.711 -12.562 5.703 1 89.81 98 THR A O 1
ATOM 803 N N . ILE A 1 99 ? -10.703 -11.992 5.152 1 84.31 99 ILE A N 1
ATOM 804 C CA . ILE A 1 99 ? -10.945 -12.5 3.803 1 84.31 99 ILE A CA 1
ATOM 805 C C . ILE A 1 99 ? -10.18 -13.805 3.6 1 84.31 99 ILE A C 1
ATOM 807 O O . ILE A 1 99 ? -10.352 -14.477 2.578 1 84.31 99 ILE A O 1
ATOM 811 N N . VAL A 1 100 ? -9.195 -14.133 4.359 1 80.44 100 VAL A N 1
ATOM 812 C CA . VAL A 1 100 ? -8.445 -15.383 4.262 1 80.44 100 VAL A CA 1
ATOM 813 C C . VAL A 1 100 ? -9.07 -16.438 5.172 1 80.44 100 VAL A C 1
ATOM 815 O O . VAL A 1 100 ? -9.68 -16.094 6.191 1 80.44 100 VAL A O 1
ATOM 818 N N . MET B 1 1 ? 6.879 36.375 18.234 1 41.5 1 MET B N 1
ATOM 819 C CA . MET B 1 1 ? 5.621 36 17.594 1 41.5 1 MET B CA 1
ATOM 820 C C . MET B 1 1 ? 5.82 34.844 16.641 1 41.5 1 MET B C 1
ATOM 822 O O . MET B 1 1 ? 4.895 34.062 16.422 1 41.5 1 MET B O 1
ATOM 826 N N . ILE B 1 2 ? 7.066 34.719 16.078 1 61.22 2 ILE B N 1
ATOM 827 C CA . ILE B 1 2 ? 7.453 33.594 15.203 1 61.22 2 ILE B CA 1
ATOM 828 C C . ILE B 1 2 ? 7.527 32.312 16.016 1 61.22 2 ILE B C 1
ATOM 830 O O . ILE B 1 2 ? 7.105 31.25 15.547 1 61.22 2 ILE B O 1
ATOM 834 N N . SER B 1 3 ? 7.895 32.469 17.266 1 57.47 3 SER B N 1
ATOM 835 C CA . SER B 1 3 ? 8.117 31.281 18.078 1 57.47 3 SER B CA 1
ATOM 836 C C . SER B 1 3 ? 6.797 30.609 18.438 1 57.47 3 SER B C 1
ATOM 838 O O . SER B 1 3 ? 6.723 29.375 18.516 1 57.47 3 SER B O 1
ATOM 840 N N . THR B 1 4 ? 5.77 31.406 18.672 1 56.31 4 THR B N 1
ATOM 841 C CA . THR B 1 4 ? 4.477 30.875 19.109 1 56.31 4 THR B CA 1
ATOM 842 C C . THR B 1 4 ? 3.75 30.219 17.938 1 56.31 4 THR B C 1
ATOM 844 O O . THR B 1 4 ? 3.076 29.203 18.125 1 56.31 4 THR B O 1
ATOM 847 N N . VAL B 1 5 ? 3.932 30.781 16.734 1 53.28 5 VAL B N 1
ATOM 848 C CA . VAL B 1 5 ? 3.295 30.203 15.555 1 53.28 5 VAL B CA 1
ATOM 849 C C . VAL B 1 5 ? 3.908 28.828 15.25 1 53.28 5 VAL B C 1
ATOM 851 O O . VAL B 1 5 ? 3.197 27.891 14.906 1 53.28 5 VAL B O 1
ATOM 854 N N . LEU B 1 6 ? 5.191 28.688 15.438 1 51.34 6 LEU B N 1
ATOM 855 C CA . LEU B 1 6 ? 5.863 27.406 15.203 1 51.34 6 LEU B CA 1
ATOM 856 C C . LEU B 1 6 ? 5.473 26.391 16.266 1 51.34 6 LEU B C 1
ATOM 858 O O . LEU B 1 6 ? 5.375 25.188 15.969 1 51.34 6 LEU B O 1
ATOM 862 N N . ARG B 1 7 ? 5.391 26.875 17.484 1 54.56 7 ARG B N 1
ATOM 863 C CA . ARG B 1 7 ? 4.965 26 18.562 1 54.56 7 ARG B CA 1
ATOM 864 C C . ARG B 1 7 ? 3.531 25.531 18.359 1 54.56 7 ARG B C 1
ATOM 866 O O . ARG B 1 7 ? 3.219 24.359 18.594 1 54.56 7 ARG B O 1
ATOM 873 N N . ASP B 1 8 ? 2.742 26.422 17.844 1 55.47 8 ASP B N 1
ATOM 874 C CA . ASP B 1 8 ? 1.336 26.109 17.594 1 55.47 8 ASP B CA 1
ATOM 875 C C . ASP B 1 8 ? 1.182 25.078 16.484 1 55.47 8 ASP B C 1
ATOM 877 O O . ASP B 1 8 ? 0.376 24.156 16.594 1 55.47 8 ASP B O 1
ATOM 881 N N . ARG B 1 9 ? 2.059 25.266 15.453 1 56.66 9 ARG B N 1
ATOM 882 C CA . ARG B 1 9 ? 1.99 24.297 14.367 1 56.66 9 ARG B CA 1
ATOM 883 C C . ARG B 1 9 ? 2.5 22.938 14.812 1 56.66 9 ARG B C 1
ATOM 885 O O . ARG B 1 9 ? 1.927 21.906 14.453 1 56.66 9 ARG B O 1
ATOM 892 N N . LYS B 1 10 ? 3.662 23.062 15.586 1 58.19 10 LYS B N 1
ATOM 893 C CA . LYS B 1 10 ? 4.227 21.828 16.141 1 58.19 10 LYS B CA 1
ATOM 894 C C . LYS B 1 10 ? 3.213 21.109 17.016 1 58.19 10 LYS B C 1
ATOM 896 O O . LYS B 1 10 ? 3.074 19.875 16.938 1 58.19 10 LYS B O 1
ATOM 901 N N . ASP B 1 11 ? 2.461 21.953 17.75 1 65.81 11 ASP B N 1
ATOM 902 C CA . ASP B 1 11 ? 1.463 21.359 18.641 1 65.81 11 ASP B CA 1
ATOM 903 C C . ASP B 1 11 ? 0.3 20.781 17.828 1 65.81 11 ASP B C 1
ATOM 905 O O . ASP B 1 11 ? -0.27 19.75 18.219 1 65.81 11 ASP B O 1
ATOM 909 N N . LEU B 1 12 ? 0.123 21.438 16.656 1 69.62 12 LEU B N 1
ATOM 910 C CA . LEU B 1 12 ? -1.003 20.984 15.852 1 69.62 12 LEU B CA 1
ATOM 911 C C . LEU B 1 12 ? -0.729 19.609 15.258 1 69.62 12 LEU B C 1
ATOM 913 O O . LEU B 1 12 ? -1.614 18.75 15.234 1 69.62 12 LEU B O 1
ATOM 917 N N . ILE B 1 13 ? 0.485 19.391 14.984 1 75.31 13 ILE B N 1
ATOM 918 C CA . ILE B 1 13 ? 0.822 18.125 14.336 1 75.31 13 ILE B CA 1
ATOM 919 C C . ILE B 1 13 ? 0.736 16.984 15.352 1 75.31 13 ILE B C 1
ATOM 921 O O . ILE B 1 13 ? 0.246 15.898 15.031 1 75.31 13 ILE B O 1
ATOM 925 N N . LYS B 1 14 ? 1.169 17.344 16.562 1 78 14 LYS B N 1
ATOM 926 C CA . LYS B 1 14 ? 1.156 16.281 17.562 1 78 14 LYS B CA 1
ATOM 927 C C . LYS B 1 14 ? -0.271 15.883 17.922 1 78 14 LYS B C 1
ATOM 929 O O . LYS B 1 14 ? -0.545 14.703 18.172 1 78 14 LYS B O 1
ATOM 934 N N . THR B 1 15 ? -1.177 16.781 17.781 1 81.56 15 THR B N 1
ATOM 935 C CA . THR B 1 15 ? -2.533 16.5 18.234 1 81.56 15 THR B CA 1
ATOM 936 C C . THR B 1 15 ? -3.406 16.047 17.062 1 81.56 15 THR B C 1
ATOM 938 O O . THR B 1 15 ? -4.504 15.516 17.281 1 81.56 15 THR B O 1
ATOM 941 N N . THR B 1 16 ? -2.898 16.219 15.961 1 85.62 16 THR B N 1
ATOM 942 C CA . THR B 1 16 ? -3.646 15.812 14.773 1 85.62 16 THR B CA 1
ATOM 943 C C . THR B 1 16 ? -3.574 14.297 14.586 1 85.62 16 THR B C 1
ATOM 945 O O . THR B 1 16 ? -2.502 13.703 14.703 1 85.62 16 THR B O 1
ATOM 948 N N . ARG B 1 17 ? -4.812 13.641 14.531 1 88.56 17 ARG B N 1
ATOM 949 C CA . ARG B 1 17 ? -4.891 12.234 14.148 1 88.56 17 ARG B CA 1
ATOM 950 C C . ARG B 1 17 ? -5.363 12.078 12.711 1 88.56 17 ARG B C 1
ATOM 952 O O . ARG B 1 17 ? -6.488 12.461 12.375 1 88.56 17 ARG B O 1
ATOM 959 N N . LEU B 1 18 ? -4.477 11.633 11.805 1 93.94 18 LEU B N 1
ATOM 960 C CA . LEU B 1 18 ? -4.816 11.438 10.406 1 93.94 18 LEU B CA 1
ATOM 961 C C . LEU B 1 18 ? -5.719 10.227 10.227 1 93.94 18 LEU B C 1
ATOM 963 O O . LEU B 1 18 ? -6.719 10.289 9.508 1 93.94 18 LEU B O 1
ATOM 967 N N . LEU B 1 19 ? -5.34 9.164 10.914 1 96.19 19 LEU B N 1
ATOM 968 C CA . LEU B 1 19 ? -6.102 7.922 10.844 1 96.19 19 LEU B CA 1
ATOM 969 C C . LEU B 1 19 ? -7 7.758 12.062 1 96.19 19 LEU B C 1
ATOM 971 O O . LEU B 1 19 ? -6.578 7.199 13.078 1 96.19 19 LEU B O 1
ATOM 975 N N . LYS B 1 20 ? -8.258 8.203 11.859 1 92.25 20 LYS B N 1
ATOM 976 C CA . LYS B 1 20 ? -9.242 8.203 12.938 1 92.25 20 LYS B CA 1
ATOM 977 C C . LYS B 1 20 ? -9.992 6.871 12.992 1 92.25 20 LYS B C 1
ATOM 979 O O . LYS B 1 20 ? -10 6.117 12.023 1 92.25 20 LYS B O 1
ATOM 984 N N . LYS B 1 21 ? -10.656 6.703 14.125 1 91.44 21 LYS B N 1
ATOM 985 C CA . LYS B 1 21 ? -11.406 5.469 14.336 1 91.44 21 LYS B CA 1
ATOM 986 C C . LYS B 1 21 ? -12.508 5.305 13.289 1 91.44 21 LYS B C 1
ATOM 988 O O . LYS B 1 21 ? -12.789 4.191 12.852 1 91.44 21 LYS B O 1
ATOM 993 N N . SER B 1 22 ? -13.117 6.383 12.969 1 93.06 22 SER B N 1
ATOM 994 C CA . SER B 1 22 ? -14.148 6.324 11.938 1 93.06 22 SER B CA 1
ATOM 995 C C . SER B 1 22 ? -13.578 5.836 10.617 1 93.06 22 SER B C 1
ATOM 997 O O . SER B 1 22 ? -14.273 5.176 9.836 1 93.06 22 SER B O 1
ATOM 999 N N . MET B 1 23 ? -12.305 6.105 10.383 1 95.44 23 MET B N 1
ATOM 1000 C CA . MET B 1 23 ? -11.656 5.684 9.148 1 95.44 23 MET B CA 1
ATOM 1001 C C . MET B 1 23 ? -11.375 4.184 9.164 1 95.44 23 MET B C 1
ATOM 1003 O O . MET B 1 23 ? -11.422 3.527 8.117 1 95.44 23 MET B O 1
ATOM 1007 N N . LYS B 1 24 ? -11.18 3.709 10.367 1 96 24 LYS B N 1
ATOM 1008 C CA . LYS B 1 24 ? -10.984 2.264 10.461 1 96 24 LYS B CA 1
ATOM 1009 C C . LYS B 1 24 ? -12.219 1.513 9.953 1 96 24 LYS B C 1
ATOM 1011 O O . LYS B 1 24 ? -12.094 0.593 9.141 1 96 24 LYS B O 1
ATOM 1016 N N . MET B 1 25 ? -13.352 1.949 10.477 1 96.25 25 MET B N 1
ATOM 1017 C CA . MET B 1 25 ? -14.594 1.3 10.07 1 96.25 25 MET B CA 1
ATOM 1018 C C . MET B 1 25 ? -14.781 1.377 8.555 1 96.25 25 MET B C 1
ATOM 1020 O O . MET B 1 25 ? -15.141 0.386 7.918 1 96.25 25 MET B O 1
ATOM 1024 N N . LEU B 1 26 ? -14.555 2.537 8.023 1 96.25 26 LEU B N 1
ATOM 1025 C CA . LEU B 1 26 ? -14.703 2.717 6.578 1 96.25 26 LEU B CA 1
ATOM 1026 C C . LEU B 1 26 ? -13.688 1.87 5.82 1 96.25 26 LEU B C 1
ATOM 1028 O O . LEU B 1 26 ? -14.008 1.31 4.766 1 96.25 26 LEU B O 1
ATOM 1032 N N . PHE B 1 27 ? -12.469 1.725 6.336 1 96.25 27 PHE B N 1
ATOM 1033 C CA . PHE B 1 27 ? -11.43 0.9 5.723 1 96.25 27 PHE B CA 1
ATOM 1034 C C . PHE B 1 27 ? -11.883 -0.555 5.637 1 96.25 27 PHE B C 1
ATOM 1036 O O . PHE B 1 27 ? -11.68 -1.212 4.613 1 96.25 27 PHE B O 1
ATOM 1043 N N . MET B 1 28 ? -12.531 -1.014 6.637 1 94.88 28 MET B N 1
ATOM 1044 C CA . MET B 1 28 ? -12.898 -2.422 6.734 1 94.88 28 MET B CA 1
ATOM 1045 C C . MET B 1 28 ? -14.086 -2.736 5.828 1 94.88 28 MET B C 1
ATOM 1047 O O . MET B 1 28 ? -14.211 -3.852 5.32 1 94.88 28 MET B O 1
ATOM 1051 N N . THR B 1 29 ? -14.992 -1.646 5.637 1 92.94 29 THR B N 1
ATOM 1052 C CA . THR B 1 29 ? -16.297 -2 5.07 1 92.94 29 THR B CA 1
ATOM 1053 C C . THR B 1 29 ? -16.438 -1.434 3.662 1 92.94 29 THR B C 1
ATOM 1055 O O . THR B 1 29 ? -17.344 -1.832 2.92 1 92.94 29 THR B O 1
ATOM 1058 N N . ASN B 1 30 ? -15.578 -0.504 3.297 1 93 30 ASN B N 1
ATOM 1059 C CA . ASN B 1 30 ? -15.758 0.187 2.023 1 93 30 ASN B CA 1
ATOM 1060 C C . ASN B 1 30 ? -14.523 0.045 1.135 1 93 30 ASN B C 1
ATOM 1062 O O . ASN B 1 30 ? -13.469 0.615 1.429 1 93 30 ASN B O 1
ATOM 1066 N N . CYS B 1 31 ? -14.734 -0.671 0.007 1 92 31 CYS B N 1
ATOM 1067 C CA . CYS B 1 31 ? -13.594 -0.99 -0.847 1 92 31 CYS B CA 1
ATOM 1068 C C . CYS B 1 31 ? -13.016 0.27 -1.479 1 92 31 CYS B C 1
ATOM 1070 O O . CYS B 1 31 ? -11.805 0.37 -1.676 1 92 31 CYS B O 1
ATOM 1072 N N . SER B 1 32 ? -13.867 1.296 -1.769 1 92.5 32 SER B N 1
ATOM 1073 C CA . SER B 1 32 ? -13.375 2.539 -2.348 1 92.5 32 SER B CA 1
ATOM 1074 C C . SER B 1 32 ? -12.453 3.275 -1.379 1 92.5 32 SER B C 1
ATOM 1076 O O . SER B 1 32 ? -11.383 3.752 -1.768 1 92.5 32 SER B O 1
ATOM 1078 N N . VAL B 1 33 ? -12.852 3.316 -0.156 1 94.06 33 VAL B N 1
ATOM 1079 C CA . VAL B 1 33 ? -12.047 3.977 0.868 1 94.06 33 VAL B CA 1
ATOM 1080 C C . VAL B 1 33 ? -10.75 3.205 1.077 1 94.06 33 VAL B C 1
ATOM 1082 O O . VAL B 1 33 ? -9.672 3.803 1.156 1 94.06 33 VAL B O 1
ATOM 1085 N N . ARG B 1 34 ? -10.828 1.923 1.152 1 94.88 34 ARG B N 1
ATOM 1086 C CA . ARG B 1 34 ? -9.656 1.083 1.359 1 94.88 34 ARG B CA 1
ATOM 1087 C C . ARG B 1 34 ? -8.641 1.271 0.234 1 94.88 34 ARG B C 1
ATOM 1089 O O . ARG B 1 34 ? -7.465 1.543 0.488 1 94.88 34 ARG B O 1
ATOM 1096 N N . ASP B 1 35 ? -9.156 1.229 -1.051 1 93.69 35 ASP B N 1
ATOM 1097 C CA . ASP B 1 35 ? -8.281 1.38 -2.207 1 93.69 35 ASP B CA 1
ATOM 1098 C C . ASP B 1 35 ? -7.629 2.762 -2.229 1 93.69 35 ASP B C 1
ATOM 1100 O O . ASP B 1 35 ? -6.43 2.887 -2.48 1 93.69 35 ASP B O 1
ATOM 1104 N N . GLN B 1 36 ? -8.445 3.73 -1.999 1 95.44 36 GLN B N 1
ATOM 1105 C CA . GLN B 1 36 ? -7.938 5.098 -2.082 1 95.44 36 GLN B CA 1
ATOM 1106 C C . GLN B 1 36 ? -6.953 5.383 -0.953 1 95.44 36 GLN B C 1
ATOM 1108 O O . GLN B 1 36 ? -5.945 6.066 -1.16 1 95.44 36 GLN B O 1
ATOM 1113 N N . LEU B 1 37 ? -7.246 4.895 0.27 1 96.81 37 LEU B N 1
ATOM 1114 C CA . LEU B 1 37 ? -6.348 5.105 1.398 1 96.81 37 LEU B CA 1
ATOM 1115 C C . LEU B 1 37 ? -5 4.434 1.151 1 96.81 37 LEU B C 1
ATOM 1117 O O . LEU B 1 37 ? -3.949 5.051 1.335 1 96.81 37 LEU B O 1
ATOM 1121 N N . LEU B 1 38 ? -5.023 3.193 0.721 1 96.75 38 LEU B N 1
ATOM 1122 C CA . LEU B 1 38 ? -3.785 2.473 0.448 1 96.75 38 LEU B CA 1
ATOM 1123 C C . LEU B 1 38 ? -3.021 3.123 -0.701 1 96.75 38 LEU B C 1
ATOM 1125 O O . LEU B 1 38 ? -1.795 3.24 -0.648 1 96.75 38 LEU B O 1
ATOM 1129 N N . SER B 1 39 ? -3.73 3.531 -1.74 1 95.25 39 SER B N 1
ATOM 1130 C CA . SER B 1 39 ? -3.09 4.23 -2.852 1 95.25 39 SER B CA 1
ATOM 1131 C C . SER B 1 39 ? -2.436 5.527 -2.385 1 95.25 39 SER B C 1
ATOM 1133 O O . SER B 1 39 ? -1.323 5.852 -2.805 1 95.25 39 SER B O 1
ATOM 1135 N N . PHE B 1 40 ? -3.092 6.277 -1.544 1 96.19 40 PHE B N 1
ATOM 1136 C CA . PHE B 1 40 ? -2.527 7.516 -1.019 1 96.19 40 PHE B CA 1
ATOM 1137 C C . PHE B 1 40 ? -1.216 7.246 -0.291 1 96.19 40 PHE B C 1
ATOM 1139 O O . PHE B 1 40 ? -0.227 7.953 -0.503 1 96.19 40 PHE B O 1
ATOM 1146 N N . TYR B 1 41 ? -1.169 6.207 0.578 1 9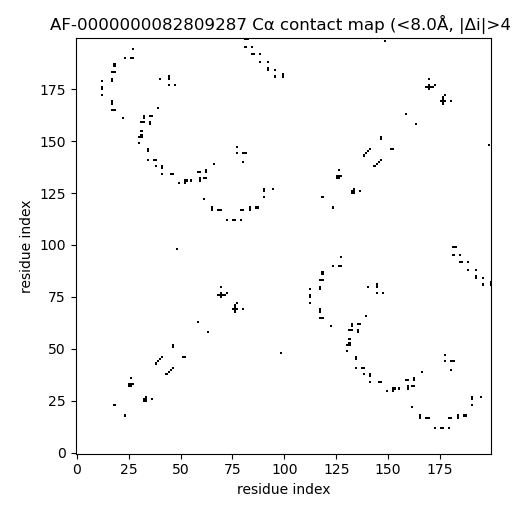6.31 41 TYR B N 1
ATOM 1147 C CA . TYR B 1 41 ? 0.033 5.941 1.358 1 96.31 41 TYR B CA 1
ATOM 1148 C C . TYR B 1 41 ? 1.181 5.496 0.458 1 96.31 41 TYR B C 1
ATOM 1150 O O . TYR B 1 41 ? 2.332 5.883 0.676 1 96.31 41 TYR B O 1
ATOM 1158 N N . VAL B 1 42 ? 0.879 4.762 -0.582 1 95.44 42 VAL B N 1
ATOM 1159 C CA . VAL B 1 42 ? 1.934 4.258 -1.457 1 95.44 42 VAL B CA 1
ATOM 1160 C C . VAL B 1 42 ? 2.418 5.375 -2.377 1 95.44 42 VAL B C 1
ATOM 1162 O O . VAL B 1 42 ? 3.623 5.625 -2.48 1 95.44 42 VAL B O 1
ATOM 1165 N N . LYS B 1 43 ? 1.512 6.227 -2.883 1 92.62 43 LYS B N 1
ATOM 1166 C CA . LYS B 1 43 ? 1.873 7.164 -3.943 1 92.62 43 LYS B CA 1
ATOM 1167 C C . LYS B 1 43 ? 2.297 8.508 -3.363 1 92.62 43 LYS B C 1
ATOM 1169 O O . LYS B 1 43 ? 3.129 9.211 -3.945 1 92.62 43 LYS B O 1
ATOM 1174 N N . ASN B 1 44 ? 1.739 8.773 -2.219 1 91.88 44 ASN B N 1
ATOM 1175 C CA . ASN B 1 44 ? 1.967 10.133 -1.738 1 91.88 44 ASN B CA 1
ATOM 1176 C C . ASN B 1 44 ? 2.818 10.148 -0.472 1 91.88 44 ASN B C 1
ATOM 1178 O O . ASN B 1 44 ? 3.531 11.117 -0.208 1 91.88 44 ASN B O 1
ATOM 1182 N N . VAL B 1 45 ? 2.791 9.102 0.269 1 92.5 45 VAL B N 1
ATOM 1183 C CA . VAL B 1 45 ? 3.543 9.07 1.52 1 92.5 45 VAL B CA 1
ATOM 1184 C C . VAL B 1 45 ? 4.879 8.359 1.304 1 92.5 45 VAL B C 1
ATOM 1186 O O . VAL B 1 45 ? 5.941 8.945 1.516 1 92.5 45 VAL B O 1
ATOM 1189 N N . PHE B 1 46 ? 4.91 7.156 0.711 1 90.19 46 PHE B N 1
ATOM 1190 C CA . PHE B 1 46 ? 6.137 6.395 0.521 1 90.19 46 PHE B CA 1
ATOM 1191 C C . PHE B 1 46 ? 7.02 7.039 -0.54 1 90.19 46 PHE B C 1
ATOM 1193 O O . PHE B 1 46 ? 8.242 6.945 -0.476 1 90.19 46 PHE B O 1
ATOM 1200 N N . SER B 1 47 ? 6.328 7.68 -1.476 1 83.88 47 SER B N 1
ATOM 1201 C CA . SER B 1 47 ? 7.094 8.305 -2.549 1 83.88 47 SER B CA 1
ATOM 1202 C C . SER B 1 47 ? 7.922 9.477 -2.029 1 83.88 47 SER B C 1
ATOM 1204 O O . SER B 1 47 ? 8.875 9.914 -2.684 1 83.88 47 SER B O 1
ATOM 1206 N N . ARG B 1 48 ? 7.562 9.953 -0.875 1 83.31 48 ARG B N 1
ATOM 1207 C CA . ARG B 1 48 ? 8.234 11.133 -0.327 1 83.31 48 ARG B CA 1
ATOM 1208 C C . ARG B 1 48 ? 9.273 10.727 0.718 1 83.31 48 ARG B C 1
ATOM 1210 O O . ARG B 1 48 ? 10 11.578 1.239 1 83.31 48 ARG B O 1
ATOM 1217 N N . LEU B 1 49 ? 9.32 9.508 1.18 1 79.56 49 LEU B N 1
ATOM 1218 C CA . LEU B 1 49 ? 10.234 9.039 2.221 1 79.56 49 LEU B CA 1
ATOM 1219 C C . LEU B 1 49 ? 11.68 9.07 1.731 1 79.56 49 LEU B C 1
ATOM 1221 O O . LEU B 1 49 ? 12.594 9.344 2.508 1 79.56 49 LEU B O 1
ATOM 1225 N N . GLU B 1 50 ? 11.812 8.594 0.608 1 73.12 50 GLU B N 1
ATOM 1226 C CA . GLU B 1 50 ? 13.18 8.555 0.112 1 73.12 50 GLU B CA 1
ATOM 1227 C C . GLU B 1 50 ? 13.414 9.633 -0.942 1 73.12 50 GLU B C 1
ATOM 1229 O O . GLU B 1 50 ? 12.469 10.203 -1.479 1 73.12 50 GLU B O 1
ATOM 1234 N N . LEU B 1 51 ? 14.664 10.062 -1.046 1 65.69 51 LEU B N 1
ATOM 1235 C CA . LEU B 1 51 ? 15.07 10.93 -2.146 1 65.69 51 LEU B CA 1
ATOM 1236 C C . LEU B 1 51 ? 14.492 10.438 -3.469 1 65.69 51 LEU B C 1
ATOM 1238 O O . LEU B 1 51 ? 14.055 9.289 -3.57 1 65.69 51 LEU B O 1
ATOM 1242 N N . PRO B 1 52 ? 14.531 11.305 -4.336 1 67.38 52 PRO B N 1
ATOM 1243 C CA . PRO B 1 52 ? 13.82 10.828 -5.527 1 67.38 52 PRO B CA 1
ATOM 1244 C C . PRO B 1 52 ? 14.297 9.453 -5.984 1 67.38 52 PRO B C 1
ATOM 1246 O O . PRO B 1 52 ? 15.5 9.203 -6.059 1 67.38 52 PRO B O 1
ATOM 1249 N N . CYS B 1 53 ? 13.375 8.484 -5.672 1 79.12 53 CYS B N 1
ATOM 1250 C CA . CYS B 1 53 ? 13.664 7.27 -6.426 1 79.12 53 CYS B CA 1
ATOM 1251 C C . CYS B 1 53 ? 13.883 7.582 -7.898 1 79.12 53 CYS B C 1
ATOM 1253 O O . CYS B 1 53 ? 13.297 8.523 -8.438 1 79.12 53 CYS B O 1
ATOM 1255 N N . ALA B 1 54 ? 14.953 7.195 -8.594 1 75.5 54 ALA B N 1
ATOM 1256 C CA . ALA B 1 54 ? 15.148 7.453 -10.016 1 75.5 54 ALA B CA 1
ATOM 1257 C C . ALA B 1 54 ? 13.875 7.164 -10.812 1 75.5 54 ALA B C 1
ATOM 1259 O O . ALA B 1 54 ? 13.211 6.152 -10.578 1 75.5 54 ALA B O 1
ATOM 1260 N N . PRO B 1 55 ? 13.391 8.242 -11.406 1 74.38 55 PRO B N 1
ATOM 1261 C CA . PRO B 1 55 ? 12.203 8.008 -12.227 1 74.38 55 PRO B CA 1
ATOM 1262 C C . PRO B 1 55 ? 12.391 6.875 -13.227 1 74.38 55 PRO B C 1
ATOM 1264 O O . PRO B 1 55 ? 13.438 6.793 -13.883 1 74.38 55 PRO B O 1
ATOM 1267 N N . SER B 1 56 ? 12.016 5.738 -13.008 1 76.94 56 SER B N 1
ATOM 1268 C CA . SER B 1 56 ? 12.055 4.633 -13.961 1 76.94 56 SER B CA 1
ATOM 1269 C C . SER B 1 56 ? 10.688 3.971 -14.094 1 76.94 56 SER B C 1
ATOM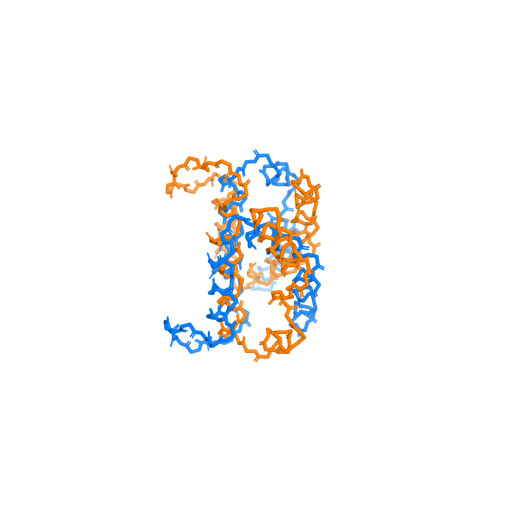 1271 O O . SER B 1 56 ? 9.984 3.775 -13.094 1 76.94 56 SER B O 1
ATOM 1273 N N . THR B 1 57 ? 10.242 3.945 -15.344 1 81.12 57 THR B N 1
ATOM 1274 C CA . THR B 1 57 ? 8.992 3.242 -15.594 1 81.12 57 THR B CA 1
ATOM 1275 C C . THR B 1 57 ? 9.234 1.749 -15.781 1 81.12 57 THR B C 1
ATOM 1277 O O . THR B 1 57 ? 8.289 0.97 -15.906 1 81.12 57 THR B O 1
ATOM 1280 N N . ARG B 1 58 ? 10.492 1.422 -15.711 1 89.38 58 ARG B N 1
ATOM 1281 C CA . ARG B 1 58 ? 10.797 0.011 -15.914 1 89.38 58 ARG B CA 1
ATOM 1282 C C . ARG B 1 58 ? 10.578 -0.788 -14.633 1 89.38 58 ARG B C 1
ATOM 1284 O O . ARG B 1 58 ? 10.938 -0.334 -13.539 1 89.38 58 ARG B O 1
ATOM 1291 N N . LEU B 1 59 ? 9.953 -1.896 -14.867 1 92.25 59 LEU B N 1
ATOM 1292 C CA . LEU B 1 59 ? 9.773 -2.809 -13.75 1 92.25 59 LEU B CA 1
ATOM 1293 C C . LEU B 1 59 ? 11.094 -3.488 -13.383 1 92.25 59 LEU B C 1
ATOM 1295 O O . LEU B 1 59 ? 11.812 -3.969 -14.266 1 92.25 59 LEU B O 1
ATOM 1299 N N . THR B 1 60 ? 11.43 -3.428 -12.195 1 94.62 60 THR B N 1
ATOM 1300 C CA . THR B 1 60 ? 12.609 -4.152 -11.734 1 94.62 60 THR B CA 1
ATOM 1301 C C . THR B 1 60 ? 12.438 -5.656 -11.945 1 94.62 60 THR B C 1
ATOM 1303 O O . THR B 1 60 ? 11.312 -6.16 -11.953 1 94.62 60 THR B O 1
ATOM 1306 N N . SER B 1 61 ? 13.57 -6.379 -12.086 1 94.06 61 SER B N 1
ATOM 1307 C CA . SER B 1 61 ? 13.523 -7.82 -12.32 1 94.06 61 SER B CA 1
ATOM 1308 C C . SER B 1 61 ? 12.844 -8.547 -11.164 1 94.06 61 SER B C 1
ATOM 1310 O O . SER B 1 61 ? 12.109 -9.516 -11.375 1 94.06 61 SER B O 1
ATOM 1312 N N . ALA B 1 62 ? 13.008 -8.062 -9.953 1 94.38 62 ALA B N 1
ATOM 1313 C CA . ALA B 1 62 ? 12.43 -8.695 -8.773 1 94.38 62 ALA B CA 1
ATOM 1314 C C . ALA B 1 62 ? 10.898 -8.656 -8.828 1 94.38 62 ALA B C 1
ATOM 1316 O O . ALA B 1 62 ? 10.242 -9.672 -8.609 1 94.38 62 ALA B O 1
ATOM 1317 N N . VAL B 1 63 ? 10.367 -7.52 -9.195 1 96.19 63 VAL B N 1
ATOM 1318 C CA . VAL B 1 63 ? 8.914 -7.359 -9.195 1 96.19 63 VAL B CA 1
ATOM 1319 C C . VAL B 1 63 ? 8.328 -7.977 -10.469 1 96.19 63 VAL B C 1
ATOM 1321 O O . VAL B 1 63 ? 7.238 -8.547 -10.438 1 96.19 63 VAL B O 1
ATOM 1324 N N . LYS B 1 64 ? 9.094 -7.906 -11.492 1 95.38 64 LYS B N 1
ATOM 1325 C CA . LYS B 1 64 ? 8.641 -8.539 -12.727 1 95.38 64 LYS B CA 1
ATOM 1326 C C . LYS B 1 64 ? 8.438 -10.039 -12.539 1 95.38 64 LYS B C 1
ATOM 1328 O O . LYS B 1 64 ? 7.43 -10.594 -12.984 1 95.38 64 LYS B O 1
ATOM 1333 N N . LYS B 1 65 ? 9.398 -10.68 -11.922 1 94 65 LYS B N 1
ATOM 1334 C CA . LYS B 1 65 ? 9.312 -12.117 -11.672 1 94 65 LYS B CA 1
ATOM 1335 C C . LYS B 1 65 ? 8.109 -12.453 -10.797 1 94 65 LYS B C 1
ATOM 1337 O O . LYS B 1 65 ? 7.391 -13.414 -11.062 1 94 65 LYS B O 1
ATOM 1342 N N . LEU B 1 66 ? 7.891 -11.648 -9.789 1 95.19 66 LEU B N 1
ATOM 1343 C CA . LEU B 1 66 ? 6.746 -11.844 -8.906 1 95.19 66 LEU B CA 1
ATOM 1344 C C . LEU B 1 66 ? 5.438 -11.703 -9.672 1 95.19 66 LEU B C 1
ATOM 1346 O O . LEU B 1 66 ? 4.547 -12.547 -9.547 1 95.19 66 LEU B O 1
ATOM 1350 N N . ARG B 1 67 ? 5.379 -10.641 -10.461 1 94.5 67 ARG B N 1
ATOM 1351 C CA . ARG B 1 67 ? 4.168 -10.375 -11.234 1 94.5 67 ARG B CA 1
ATOM 1352 C C . ARG B 1 67 ? 3.883 -11.523 -12.203 1 94.5 67 ARG B C 1
ATOM 1354 O O . ARG B 1 67 ? 2.74 -11.969 -12.328 1 94.5 67 ARG B O 1
ATOM 1361 N N . ARG B 1 68 ? 4.926 -12.008 -12.828 1 93.81 68 ARG B N 1
ATOM 1362 C CA . ARG B 1 68 ? 4.773 -13.109 -13.773 1 93.81 68 ARG B CA 1
ATOM 1363 C C . ARG B 1 68 ? 4.285 -14.375 -13.07 1 93.81 68 ARG B C 1
ATOM 1365 O O . ARG B 1 68 ? 3.416 -15.078 -13.586 1 93.81 68 ARG B O 1
ATOM 1372 N N . MET B 1 69 ? 4.855 -14.625 -11.961 1 92.38 69 MET B N 1
ATOM 1373 C CA . MET B 1 69 ? 4.469 -15.805 -11.195 1 92.38 69 MET B CA 1
ATOM 1374 C C . MET B 1 69 ? 3.006 -15.727 -10.773 1 92.38 69 MET B C 1
ATOM 1376 O O . MET B 1 69 ? 2.258 -16.688 -10.914 1 92.38 69 MET B O 1
ATOM 1380 N N . VAL B 1 70 ? 2.557 -14.578 -10.258 1 93.94 70 VAL B N 1
ATOM 1381 C CA . VAL B 1 70 ? 1.177 -14.398 -9.82 1 93.94 70 VAL B CA 1
ATOM 1382 C C . VAL B 1 70 ? 0.234 -14.531 -11.008 1 93.94 70 VAL B C 1
ATOM 1384 O O . VAL B 1 70 ? -0.81 -15.18 -10.922 1 93.94 70 VAL B O 1
ATOM 1387 N N . PHE B 1 71 ? 0.642 -13.922 -12.148 1 90.88 71 PHE B N 1
ATOM 1388 C CA . PHE B 1 71 ? -0.193 -13.945 -13.344 1 90.88 71 PHE B CA 1
ATOM 1389 C C . PHE B 1 71 ? -0.337 -15.359 -13.875 1 90.88 71 PHE B C 1
ATOM 1391 O O . PHE B 1 71 ? -1.428 -15.773 -14.281 1 90.88 71 PHE B O 1
ATOM 1398 N N . LYS B 1 72 ? 0.803 -16.125 -13.789 1 90.88 72 LYS B N 1
ATOM 1399 C CA . LYS B 1 72 ? 0.792 -17.5 -14.273 1 90.88 72 LYS B CA 1
ATOM 1400 C C . LYS B 1 72 ? -0.152 -18.359 -13.438 1 90.88 72 LYS B C 1
ATOM 1402 O O . LYS B 1 72 ? -0.809 -19.266 -13.961 1 90.88 72 LYS B O 1
ATOM 1407 N N . LEU B 1 73 ? -0.327 -18.094 -12.219 1 91.06 73 LEU B N 1
ATOM 1408 C CA . LEU B 1 73 ? -1.131 -18.891 -11.297 1 91.06 73 LEU B CA 1
ATOM 1409 C C . LEU B 1 73 ? -2.58 -18.422 -11.289 1 91.06 73 LEU B C 1
ATOM 1411 O O . LEU B 1 73 ? -3.469 -19.125 -10.82 1 91.06 73 LEU B O 1
ATOM 1415 N N . GLY B 1 74 ? -2.812 -17.172 -11.836 1 87.81 74 GLY B N 1
ATOM 1416 C CA . GLY B 1 74 ? -4.164 -16.625 -11.852 1 87.81 74 GLY B CA 1
ATOM 1417 C C . GLY B 1 74 ? -4.707 -16.328 -10.469 1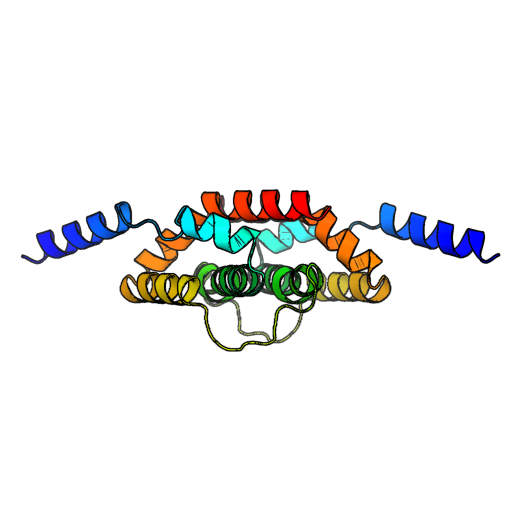 87.81 74 GLY B C 1
ATOM 1418 O O . GLY B 1 74 ? -4.031 -15.695 -9.656 1 87.81 74 GLY B O 1
ATOM 1419 N N . ASP B 1 75 ? -5.957 -16.812 -10.188 1 86.19 75 ASP B N 1
ATOM 1420 C CA . ASP B 1 75 ? -6.605 -16.516 -8.914 1 86.19 75 ASP B CA 1
ATOM 1421 C C . ASP B 1 75 ? -5.863 -17.156 -7.75 1 86.19 75 ASP B C 1
ATOM 1423 O O . ASP B 1 75 ? -5.797 -16.594 -6.66 1 86.19 75 ASP B O 1
ATOM 1427 N N . LYS B 1 76 ? -5.336 -18.281 -8.023 1 89.44 76 LYS B N 1
ATOM 1428 C CA . LYS B 1 76 ? -4.574 -18.938 -6.969 1 89.44 76 LYS B CA 1
ATOM 1429 C C . LYS B 1 76 ? -3.318 -18.156 -6.617 1 89.44 76 LYS B C 1
ATOM 1431 O O . LYS B 1 76 ? -2.881 -18.156 -5.465 1 89.44 76 LYS B O 1
ATOM 1436 N N . GLY B 1 77 ? -2.711 -17.484 -7.605 1 91.19 77 GLY B N 1
ATOM 1437 C CA . GLY B 1 77 ? -1.568 -16.609 -7.363 1 91.19 77 GLY B CA 1
ATOM 1438 C C . GLY B 1 77 ? -1.91 -15.391 -6.531 1 91.19 77 GLY B C 1
ATOM 1439 O O . GLY B 1 77 ? -1.143 -15 -5.648 1 91.19 77 GLY B O 1
ATOM 1440 N N . ILE B 1 78 ? -3.09 -14.859 -6.812 1 90.62 78 ILE B N 1
ATOM 1441 C CA . ILE B 1 78 ? -3.549 -13.695 -6.062 1 90.62 78 ILE B CA 1
ATOM 1442 C C . ILE B 1 78 ? -3.816 -14.086 -4.609 1 90.62 78 ILE B C 1
ATOM 1444 O O . ILE B 1 78 ? -3.438 -13.367 -3.686 1 90.62 78 ILE B O 1
ATOM 1448 N N . TYR B 1 79 ? -4.449 -15.258 -4.422 1 89.44 79 TYR B N 1
ATOM 1449 C CA . TYR B 1 79 ? -4.703 -15.742 -3.068 1 89.44 79 TYR B CA 1
ATOM 1450 C C . TYR B 1 79 ? -3.396 -15.977 -2.316 1 89.44 79 TYR B C 1
ATOM 1452 O O . TYR B 1 79 ? -3.289 -15.648 -1.132 1 89.44 79 TYR B O 1
ATOM 1460 N N . LYS B 1 80 ? -2.445 -16.5 -3.072 1 92.12 80 LYS B N 1
ATOM 1461 C CA . LYS B 1 80 ? -1.137 -16.703 -2.457 1 92.12 80 LYS B CA 1
ATOM 1462 C C . LYS B 1 80 ? -0.511 -15.367 -2.062 1 92.12 80 LYS B C 1
ATOM 1464 O O . LYS B 1 80 ? 0.077 -15.242 -0.987 1 92.12 80 LYS B O 1
ATOM 1469 N N . ALA B 1 81 ? -0.593 -14.398 -2.93 1 94.56 81 ALA B N 1
ATOM 1470 C CA . ALA B 1 81 ? -0.073 -13.07 -2.621 1 94.56 81 ALA B CA 1
ATOM 1471 C C . ALA B 1 81 ? -0.738 -12.492 -1.374 1 94.56 81 ALA B C 1
ATOM 1473 O O . ALA B 1 81 ? -0.075 -11.875 -0.536 1 94.56 81 ALA B O 1
ATOM 1474 N N . ILE B 1 82 ? -2.025 -12.719 -1.215 1 93.06 82 ILE B N 1
ATOM 1475 C CA . ILE B 1 82 ? -2.766 -12.242 -0.049 1 93.06 82 ILE B CA 1
ATOM 1476 C C . ILE B 1 82 ? -2.26 -12.953 1.205 1 93.06 82 ILE B C 1
ATOM 1478 O O . ILE B 1 82 ? -1.994 -12.312 2.225 1 93.06 82 ILE B O 1
ATOM 1482 N N . HIS B 1 83 ? -2.023 -14.242 1.115 1 90.75 83 HIS B N 1
ATOM 1483 C CA . HIS B 1 83 ? -1.56 -15.031 2.254 1 90.75 83 HIS B CA 1
ATOM 1484 C C . HIS B 1 83 ? -0.161 -14.602 2.686 1 90.75 83 HIS B C 1
ATOM 1486 O O . HIS B 1 83 ? 0.172 -14.656 3.873 1 90.75 83 HIS B O 1
ATOM 1492 N N . GLU B 1 84 ? 0.554 -14.047 1.708 1 93.81 84 GLU B N 1
ATOM 1493 C CA . GLU B 1 84 ? 1.919 -13.664 2.057 1 93.81 84 GLU B CA 1
ATOM 1494 C C . GLU B 1 84 ? 1.987 -12.203 2.502 1 93.81 84 GLU B C 1
ATOM 1496 O O . GLU B 1 84 ? 3.066 -11.695 2.809 1 93.81 84 GLU B O 1
ATOM 1501 N N . LEU B 1 85 ? 0.88 -11.578 2.682 1 94.44 85 LEU B N 1
ATOM 1502 C CA . LEU B 1 85 ? 0.89 -10.234 3.248 1 94.44 85 LEU B CA 1
ATOM 1503 C C . LEU B 1 85 ? 1.368 -10.258 4.695 1 94.44 85 LEU B C 1
ATOM 1505 O O . LEU B 1 85 ? 1.932 -9.273 5.184 1 94.44 85 LEU B O 1
ATOM 1509 N N . AS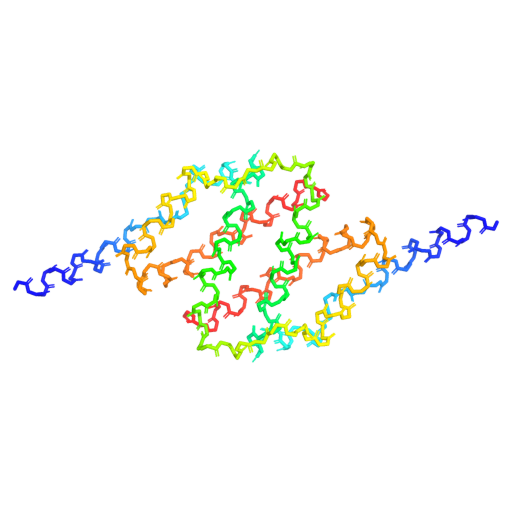P B 1 86 ? 1.23 -11.414 5.383 1 92.62 86 ASP B N 1
ATOM 1510 C CA . ASP B 1 86 ? 1.746 -11.523 6.746 1 92.62 86 ASP B CA 1
ATOM 1511 C C . ASP B 1 86 ? 3.273 -11.469 6.762 1 92.62 86 ASP B C 1
ATOM 1513 O O . ASP B 1 86 ? 3.881 -11.25 7.809 1 92.62 86 ASP B O 1
ATOM 1517 N N . ILE B 1 87 ? 3.896 -11.664 5.59 1 95.88 87 ILE B N 1
ATOM 1518 C CA . ILE B 1 87 ? 5.34 -11.516 5.43 1 95.88 87 ILE B CA 1
ATOM 1519 C C . ILE B 1 87 ? 5.676 -10.07 5.062 1 95.88 87 ILE B C 1
ATOM 1521 O O . ILE B 1 87 ? 6.617 -9.492 5.605 1 95.88 87 ILE B O 1
ATOM 1525 N N . LEU B 1 88 ? 4.953 -9.438 4.176 1 97.88 88 LEU B N 1
ATOM 1526 C CA . LEU B 1 88 ? 5.23 -8.102 3.66 1 97.88 88 LEU B CA 1
ATOM 1527 C C . LEU B 1 88 ? 5.012 -7.047 4.738 1 97.88 88 LEU B C 1
ATOM 1529 O O . LEU B 1 88 ? 5.781 -6.09 4.844 1 97.88 88 LEU B O 1
ATOM 1533 N N . LEU B 1 89 ? 3.988 -7.219 5.59 1 97.75 89 LEU B N 1
ATOM 1534 C CA . LEU B 1 89 ? 3.631 -6.195 6.562 1 97.75 89 LEU B CA 1
ATOM 1535 C C . LEU B 1 89 ? 4.758 -5.988 7.57 1 97.75 89 LEU B C 1
ATOM 1537 O O . LEU B 1 89 ? 5.109 -4.852 7.891 1 97.75 89 LEU B O 1
ATOM 1541 N N . PRO B 1 90 ? 5.453 -7.055 8 1 96.75 90 PRO B N 1
ATOM 1542 C CA . PRO B 1 90 ? 6.613 -6.836 8.867 1 96.75 90 PRO B CA 1
ATOM 1543 C C . PRO B 1 90 ? 7.773 -6.16 8.141 1 96.75 90 PRO B C 1
ATOM 1545 O O . PRO B 1 90 ? 8.539 -5.414 8.758 1 96.75 90 PRO B O 1
ATOM 1548 N N . TRP B 1 91 ? 7.918 -6.43 6.789 1 97.69 91 TRP B N 1
ATOM 1549 C CA . TRP B 1 91 ? 8.938 -5.719 6.027 1 97.69 91 TRP B CA 1
ATOM 1550 C C . TRP B 1 91 ? 8.664 -4.215 6.02 1 97.69 91 TRP B C 1
ATOM 1552 O O . TRP B 1 91 ? 9.578 -3.412 6.219 1 97.69 91 TRP B O 1
ATOM 1562 N N . ILE B 1 92 ? 7.406 -3.854 5.848 1 97.12 92 ILE B N 1
ATOM 1563 C CA . ILE B 1 92 ? 7.012 -2.449 5.828 1 97.12 92 ILE B CA 1
ATOM 1564 C C . ILE B 1 92 ? 7.277 -1.819 7.195 1 97.12 92 ILE B C 1
ATOM 1566 O O . ILE B 1 92 ? 7.867 -0.738 7.281 1 97.12 92 ILE B O 1
ATOM 1570 N N . GLN B 1 93 ? 6.91 -2.561 8.25 1 96 93 GLN B N 1
ATOM 1571 C CA . GLN B 1 93 ? 7.125 -2.07 9.602 1 96 93 GLN B CA 1
ATOM 1572 C C . GLN B 1 93 ? 8.609 -1.843 9.875 1 96 93 GLN B C 1
ATOM 1574 O O . GLN B 1 93 ? 8.992 -0.808 10.43 1 96 93 GLN B O 1
ATOM 1579 N N . ALA B 1 94 ? 9.414 -2.768 9.5 1 95.62 94 ALA B N 1
ATOM 1580 C CA . ALA B 1 94 ? 10.852 -2.641 9.719 1 95.62 94 ALA B CA 1
ATOM 1581 C C . ALA B 1 94 ? 11.422 -1.457 8.938 1 95.62 94 ALA B C 1
ATOM 1583 O O . ALA B 1 94 ? 12.242 -0.699 9.469 1 95.62 94 ALA B O 1
ATOM 1584 N N . TYR B 1 95 ? 10.992 -1.325 7.754 1 95 95 TYR B N 1
ATOM 1585 C CA . TYR B 1 95 ? 11.484 -0.223 6.934 1 95 95 TYR B CA 1
ATOM 1586 C C . TYR B 1 95 ? 11.133 1.121 7.559 1 95 95 TYR B C 1
ATOM 1588 O O . TYR B 1 95 ? 11.977 2.014 7.648 1 95 95 TYR B O 1
ATOM 1596 N N . ILE B 1 96 ? 9.883 1.259 7.984 1 93 96 ILE B N 1
ATOM 1597 C CA . ILE B 1 96 ? 9.414 2.5 8.594 1 93 96 ILE B CA 1
ATOM 1598 C C . ILE B 1 96 ? 10.25 2.818 9.828 1 93 96 ILE B C 1
ATOM 1600 O O . ILE B 1 96 ? 10.586 3.979 10.078 1 93 96 ILE B O 1
ATOM 1604 N N . GLN B 1 97 ? 10.609 1.77 10.562 1 92 97 GLN B N 1
ATOM 1605 C CA . GLN B 1 97 ? 11.398 1.966 11.773 1 92 97 GLN B CA 1
ATOM 1606 C C . GLN B 1 97 ? 12.781 2.504 11.438 1 92 97 GLN B C 1
ATOM 1608 O O . GLN B 1 97 ? 13.453 3.078 12.305 1 92 97 GLN B O 1
ATOM 1613 N N . THR B 1 98 ? 13.242 2.275 10.203 1 89.81 98 THR B N 1
ATOM 1614 C CA . THR B 1 98 ? 14.562 2.76 9.82 1 89.81 98 THR B CA 1
ATOM 1615 C C . THR B 1 98 ? 14.516 4.246 9.477 1 89.81 98 THR B C 1
ATOM 1617 O O . THR B 1 98 ? 15.547 4.918 9.477 1 89.81 98 THR B O 1
ATOM 1620 N N . ILE B 1 99 ? 13.422 4.73 9.211 1 84.31 99 ILE B N 1
ATOM 1621 C CA . ILE B 1 99 ? 13.367 6.102 8.711 1 84.31 99 ILE B CA 1
ATOM 1622 C C . ILE B 1 99 ? 12.742 7.012 9.773 1 84.31 99 ILE B C 1
ATOM 1624 O O . ILE B 1 99 ? 12.719 8.234 9.609 1 84.31 99 ILE B O 1
ATOM 1628 N N . VAL B 1 100 ? 12.023 6.531 10.727 1 80.31 100 VAL B N 1
ATOM 1629 C CA . VAL B 1 100 ? 11.43 7.324 11.797 1 80.31 100 VAL B CA 1
ATOM 1630 C C . VAL B 1 100 ? 12.391 7.398 12.984 1 80.31 100 VAL B C 1
ATOM 1632 O O . VAL B 1 100 ? 13.195 6.492 13.195 1 80.31 100 VAL B O 1
#